Protein AF-A0A136JGP5-F1 (afdb_monomer)

Mean predicted aligned error: 13.48 Å

InterPro domains:
  IPR021858 Fungal transcription factor [PF11951] (63-210)

Structure (mmCIF, N/CA/C/O backbone):
data_AF-A0A136JGP5-F1
#
_entry.id   AF-A0A136JGP5-F1
#
loop_
_atom_site.group_PDB
_atom_site.id
_atom_site.type_symbol
_atom_site.label_atom_id
_atom_site.label_alt_id
_atom_site.label_comp_id
_atom_site.label_asym_id
_atom_site.label_entity_id
_atom_site.label_seq_id
_atom_site.pdbx_PDB_ins_code
_atom_site.Cartn_x
_atom_site.Cartn_y
_atom_site.Cartn_z
_atom_site.occupancy
_atom_site.B_iso_or_equiv
_atom_site.auth_seq_id
_atom_site.auth_comp_id
_atom_site.auth_asym_id
_atom_site.auth_atom_id
_atom_site.pdbx_PDB_model_num
ATOM 1 N N . MET A 1 1 ? -10.124 -38.923 19.456 1.00 48.75 1 MET A N 1
ATOM 2 C CA . MET A 1 1 ? -9.948 -38.881 17.980 1.00 48.75 1 MET A CA 1
ATOM 3 C C . MET A 1 1 ? -10.453 -37.573 17.333 1.00 48.75 1 MET A C 1
ATOM 5 O O . MET A 1 1 ? -10.661 -37.536 16.131 1.00 48.75 1 MET A O 1
ATOM 9 N N . THR A 1 2 ? -10.603 -36.470 18.079 1.00 53.94 2 THR A N 1
ATOM 10 C CA . THR A 1 2 ? -11.192 -35.204 17.585 1.00 53.94 2 THR A CA 1
ATOM 11 C C . THR A 1 2 ? -10.150 -34.158 17.151 1.00 53.94 2 THR A C 1
ATOM 13 O O . THR A 1 2 ? -10.379 -33.409 16.205 1.00 53.94 2 THR A O 1
ATOM 16 N N . ALA A 1 3 ? -8.957 -34.154 17.760 1.00 46.53 3 ALA A N 1
ATOM 17 C CA . ALA A 1 3 ? -7.907 -33.159 17.498 1.00 46.53 3 ALA A CA 1
ATOM 18 C C . ALA A 1 3 ? -7.268 -33.250 16.092 1.00 46.53 3 ALA A C 1
ATOM 20 O O . ALA A 1 3 ? -6.846 -32.243 15.519 1.00 46.53 3 ALA A O 1
ATOM 21 N N . THR A 1 4 ? -7.205 -34.444 15.501 1.00 49.50 4 THR A N 1
ATOM 22 C CA . THR A 1 4 ? -6.648 -34.669 14.154 1.00 49.50 4 THR A CA 1
ATOM 23 C C . THR A 1 4 ? -7.590 -34.185 13.050 1.00 49.50 4 THR A C 1
ATOM 25 O O . THR A 1 4 ? -7.131 -33.610 12.061 1.00 49.50 4 THR A O 1
ATOM 28 N N . HIS A 1 5 ? -8.902 -34.324 13.254 1.00 41.03 5 HIS A N 1
ATOM 29 C CA . HIS A 1 5 ? -9.930 -33.898 12.301 1.00 41.03 5 HIS A CA 1
ATOM 30 C C . HIS A 1 5 ? -10.018 -32.365 12.189 1.00 41.03 5 HIS A C 1
ATOM 32 O O . HIS A 1 5 ? -10.176 -31.814 11.096 1.00 41.03 5 HIS A O 1
ATOM 38 N N . GLU A 1 6 ? -9.826 -31.649 13.300 1.00 42.53 6 GLU A N 1
ATOM 39 C CA . GLU A 1 6 ? -9.813 -30.184 13.304 1.00 42.53 6 GLU A CA 1
ATOM 40 C C . GLU A 1 6 ? -8.531 -29.601 12.687 1.00 42.53 6 GLU A C 1
ATOM 42 O O . GLU A 1 6 ? -8.577 -28.624 11.931 1.00 42.53 6 GLU A O 1
ATOM 47 N N . LYS A 1 7 ? -7.384 -30.253 12.910 1.00 41.72 7 LYS A N 1
ATOM 48 C CA . LYS A 1 7 ? -6.105 -29.887 12.280 1.00 41.72 7 LYS A CA 1
ATOM 49 C C . LYS A 1 7 ? -6.155 -30.061 10.754 1.00 41.72 7 LYS A C 1
ATOM 51 O O . LYS A 1 7 ? -5.602 -29.232 10.030 1.00 41.72 7 LYS A O 1
ATOM 56 N N . ALA A 1 8 ? -6.872 -31.075 10.262 1.00 39.38 8 ALA A N 1
ATOM 57 C CA . ALA A 1 8 ? -7.124 -31.287 8.835 1.00 39.38 8 ALA A CA 1
ATOM 58 C C . ALA A 1 8 ? -8.070 -30.225 8.233 1.00 39.38 8 ALA A C 1
ATOM 60 O O . ALA A 1 8 ? -7.763 -29.676 7.173 1.00 39.38 8 ALA A O 1
ATOM 61 N N . ARG A 1 9 ? -9.151 -29.834 8.933 1.00 40.50 9 ARG A N 1
ATOM 62 C CA . ARG A 1 9 ? -10.040 -28.726 8.507 1.00 40.50 9 ARG A CA 1
ATOM 63 C C . ARG A 1 9 ? -9.311 -27.385 8.422 1.00 40.50 9 ARG A C 1
ATOM 65 O O . ARG A 1 9 ? -9.484 -26.661 7.442 1.00 40.50 9 ARG A O 1
ATOM 72 N N . ARG A 1 10 ? -8.460 -27.066 9.406 1.00 42.69 10 ARG A N 1
ATOM 73 C CA . ARG A 1 10 ? -7.648 -25.833 9.411 1.00 42.69 10 ARG A CA 1
ATOM 74 C C . ARG A 1 10 ? -6.616 -25.822 8.279 1.00 42.69 10 ARG A C 1
ATOM 76 O O . ARG A 1 10 ? -6.435 -24.788 7.644 1.00 42.69 10 ARG A O 1
ATOM 83 N N . ARG A 1 11 ? -5.996 -26.968 7.968 1.00 42.84 11 ARG A N 1
ATOM 84 C CA . ARG A 1 11 ? -5.083 -27.122 6.818 1.00 42.84 11 ARG A CA 1
ATOM 85 C C . ARG A 1 11 ? -5.802 -26.980 5.473 1.00 42.84 11 ARG A C 1
ATOM 87 O O . ARG A 1 11 ? -5.299 -26.271 4.611 1.00 42.84 11 ARG A O 1
ATOM 94 N N . GLY A 1 12 ? -6.994 -27.559 5.318 1.00 31.78 12 GLY A N 1
ATOM 95 C CA . GLY A 1 12 ? -7.808 -27.414 4.104 1.00 31.78 12 GLY A CA 1
ATOM 96 C C . GLY A 1 12 ? -8.308 -25.982 3.875 1.00 31.78 12 GLY A C 1
ATOM 97 O O . GLY A 1 12 ? -8.279 -25.489 2.750 1.00 31.78 12 GLY A O 1
ATOM 98 N N . ALA A 1 13 ? -8.696 -25.274 4.940 1.00 42.25 13 ALA A N 1
ATOM 99 C CA . ALA A 1 13 ? -9.055 -23.856 4.867 1.00 42.25 13 ALA A CA 1
ATOM 100 C C . ALA A 1 13 ? -7.847 -22.969 4.522 1.00 42.25 13 ALA A C 1
ATOM 102 O O . ALA A 1 13 ? -7.980 -22.034 3.736 1.00 42.25 13 ALA A O 1
ATOM 103 N N . ARG A 1 14 ? -6.661 -23.292 5.057 1.00 39.72 14 ARG A N 1
ATOM 104 C CA . ARG A 1 14 ? -5.404 -22.595 4.749 1.00 39.72 14 ARG A CA 1
ATOM 105 C C . ARG A 1 14 ? -4.975 -22.827 3.299 1.00 39.72 14 ARG A C 1
ATOM 107 O O . ARG A 1 14 ? -4.654 -21.861 2.629 1.00 39.72 14 ARG A O 1
ATOM 114 N N . ALA A 1 15 ? -5.092 -24.053 2.788 1.00 35.91 15 ALA A N 1
ATOM 115 C CA . ALA A 1 15 ? -4.814 -24.379 1.388 1.00 35.91 15 ALA A CA 1
ATOM 116 C C . ALA A 1 15 ? -5.789 -23.694 0.414 1.00 35.91 15 ALA A C 1
ATOM 118 O O . ALA A 1 15 ? -5.366 -23.201 -0.625 1.00 35.91 15 ALA A O 1
ATOM 119 N N . ARG A 1 16 ? -7.083 -23.589 0.757 1.00 40.75 16 ARG A N 1
ATOM 120 C CA . ARG A 1 16 ? -8.070 -22.841 -0.049 1.00 40.75 16 ARG A CA 1
ATOM 121 C C . ARG A 1 16 ? -7.848 -21.330 -0.001 1.00 40.75 16 ARG A C 1
ATOM 123 O O . ARG A 1 16 ? -7.977 -20.677 -1.027 1.00 40.75 16 ARG A O 1
ATOM 130 N N . ALA A 1 17 ? -7.487 -20.778 1.158 1.00 41.59 17 ALA A N 1
ATOM 131 C CA . ALA A 1 17 ? -7.126 -19.367 1.292 1.00 41.59 17 ALA A CA 1
ATOM 132 C C . ALA A 1 17 ? -5.815 -19.039 0.562 1.00 41.59 17 ALA A C 1
ATOM 134 O O . ALA A 1 17 ? -5.705 -17.974 -0.030 1.00 41.59 17 ALA A O 1
ATOM 135 N N . GLN A 1 18 ? -4.855 -19.966 0.556 1.00 42.09 18 GLN A N 1
ATOM 136 C CA . GLN A 1 18 ? -3.598 -19.856 -0.178 1.00 42.09 18 GLN A CA 1
ATOM 137 C C . GLN A 1 18 ? -3.840 -19.964 -1.684 1.00 42.09 18 GLN A C 1
ATOM 139 O O . GLN A 1 18 ? -3.399 -19.092 -2.412 1.00 42.09 18 GLN A O 1
ATOM 144 N N . ALA A 1 19 ? -4.658 -20.914 -2.146 1.00 38.44 19 ALA A N 1
ATOM 145 C CA . ALA A 1 19 ? -5.083 -20.990 -3.544 1.00 38.44 19 ALA A CA 1
ATOM 146 C C . ALA A 1 19 ? -5.862 -19.740 -3.986 1.00 38.4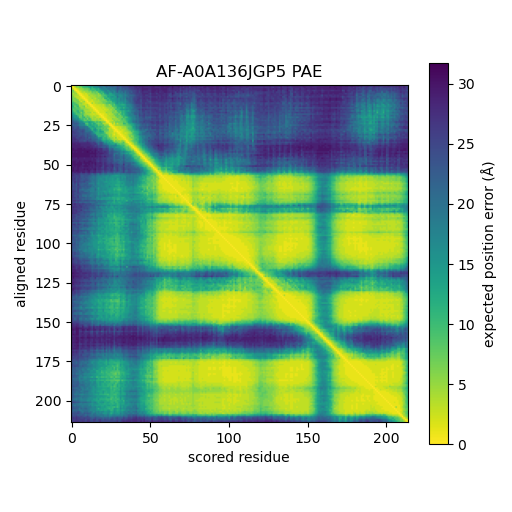4 19 ALA A C 1
ATOM 148 O O . ALA A 1 19 ? -5.623 -19.236 -5.076 1.00 38.44 19 ALA A O 1
ATOM 149 N N . ALA A 1 20 ? -6.735 -19.189 -3.134 1.00 41.12 20 ALA A N 1
ATOM 150 C CA . ALA A 1 20 ? -7.430 -17.933 -3.404 1.00 41.12 20 ALA A CA 1
ATOM 151 C C . ALA A 1 20 ? -6.471 -16.733 -3.404 1.00 41.12 20 ALA A C 1
ATOM 153 O O . ALA A 1 20 ? -6.589 -15.885 -4.271 1.00 41.12 20 ALA A O 1
ATOM 154 N N . ALA A 1 21 ? -5.489 -16.664 -2.503 1.00 39.59 21 ALA A N 1
ATOM 155 C CA . ALA A 1 21 ? -4.494 -15.590 -2.469 1.00 39.59 21 ALA A CA 1
ATOM 156 C C . ALA A 1 21 ? -3.491 -15.672 -3.630 1.00 39.59 21 ALA A C 1
ATOM 158 O O . ALA A 1 21 ? -3.114 -14.638 -4.168 1.00 39.59 21 ALA A O 1
ATOM 159 N N . THR A 1 22 ? -3.106 -16.873 -4.070 1.00 41.72 22 THR A N 1
ATOM 160 C CA . THR A 1 22 ? -2.287 -17.089 -5.272 1.00 41.72 22 THR A CA 1
ATOM 161 C C . THR A 1 22 ? -3.098 -16.832 -6.541 1.00 41.72 22 THR A C 1
ATOM 163 O O . THR A 1 22 ? -2.571 -16.253 -7.486 1.00 41.72 22 THR A O 1
ATOM 166 N N . ALA A 1 23 ? -4.391 -17.171 -6.564 1.00 39.47 23 ALA A N 1
ATOM 167 C CA . ALA A 1 23 ? -5.302 -16.796 -7.643 1.00 39.47 23 ALA A CA 1
ATOM 168 C C . ALA A 1 23 ? -5.529 -15.279 -7.677 1.00 39.47 23 ALA A C 1
ATOM 170 O O . ALA A 1 23 ? -5.481 -14.697 -8.746 1.00 39.47 23 ALA A O 1
ATOM 171 N N . ILE A 1 24 ? -5.684 -14.606 -6.534 1.00 44.53 24 ILE A N 1
ATOM 172 C CA . ILE A 1 24 ? -5.815 -13.144 -6.446 1.00 44.53 24 ILE A CA 1
ATOM 173 C C . ILE A 1 24 ? -4.492 -12.460 -6.802 1.00 44.53 24 ILE A C 1
ATOM 175 O O . ILE A 1 24 ? -4.522 -11.465 -7.505 1.00 44.53 24 ILE A O 1
ATOM 179 N N . GLY A 1 25 ? -3.338 -12.998 -6.398 1.00 42.66 25 GLY A N 1
ATOM 180 C CA . GLY A 1 25 ? -2.012 -12.481 -6.751 1.00 42.66 25 GLY A CA 1
ATOM 181 C C . GLY A 1 25 ? -1.682 -12.648 -8.236 1.00 42.66 25 GLY A C 1
ATOM 182 O O . GLY A 1 25 ? -1.252 -11.692 -8.872 1.00 42.66 25 GLY A O 1
ATOM 183 N N . SER A 1 26 ? -1.969 -13.818 -8.818 1.00 42.97 26 SER A N 1
ATOM 184 C CA . SER A 1 26 ? -1.831 -14.064 -10.262 1.00 42.97 26 SER A CA 1
ATOM 185 C C . SER A 1 26 ? -2.881 -13.313 -11.081 1.00 42.97 26 SER A C 1
ATOM 187 O O . SER A 1 26 ? -2.549 -12.807 -12.143 1.00 42.97 26 SER A O 1
ATOM 189 N N . THR A 1 27 ? -4.110 -13.142 -10.581 1.00 43.94 27 THR A N 1
ATOM 190 C CA . THR A 1 27 ? -5.163 -12.338 -11.230 1.00 43.94 27 THR A CA 1
ATOM 191 C C . THR A 1 27 ? -4.922 -10.844 -11.051 1.00 43.94 27 THR A C 1
ATOM 193 O O . THR A 1 27 ? -5.262 -10.095 -11.946 1.00 43.94 27 THR A O 1
ATOM 196 N N . LEU A 1 28 ? -4.285 -10.379 -9.972 1.00 50.69 28 LEU A N 1
ATOM 197 C CA . LEU A 1 28 ? -3.805 -8.997 -9.835 1.00 50.69 28 LEU A CA 1
ATOM 198 C C . LEU A 1 28 ? -2.609 -8.766 -10.752 1.00 50.69 28 LEU A C 1
ATOM 200 O O . LEU A 1 28 ? -2.608 -7.785 -11.477 1.00 50.69 28 LEU A O 1
ATOM 204 N N . GLN A 1 29 ? -1.637 -9.680 -10.808 1.00 51.19 29 GLN A N 1
ATOM 205 C CA . GLN A 1 29 ? -0.555 -9.622 -11.796 1.00 51.19 29 GLN A CA 1
ATOM 206 C C . GLN A 1 29 ? -1.089 -9.644 -13.233 1.00 51.19 29 GLN A C 1
ATOM 208 O O . GLN A 1 29 ? -0.565 -8.913 -14.071 1.00 51.19 29 GLN A O 1
ATOM 213 N N . CYS A 1 30 ? -2.118 -10.449 -13.517 1.00 42.66 30 CYS A N 1
ATOM 214 C CA . CYS A 1 30 ? -2.740 -10.571 -14.834 1.00 42.66 30 CYS A CA 1
ATOM 215 C C . CYS A 1 30 ? -3.660 -9.383 -15.142 1.00 42.66 30 CYS A C 1
ATOM 217 O O . CYS A 1 30 ? -3.605 -8.879 -16.248 1.00 42.66 30 CYS A O 1
ATOM 219 N N . ALA A 1 31 ? -4.416 -8.855 -14.178 1.00 48.00 31 ALA A N 1
ATOM 220 C CA . ALA A 1 31 ? -5.247 -7.658 -14.326 1.00 48.00 31 ALA A CA 1
ATOM 221 C C . ALA A 1 31 ? -4.391 -6.397 -14.465 1.00 48.00 31 ALA A C 1
ATOM 223 O O . ALA A 1 31 ? -4.707 -5.548 -15.287 1.00 48.00 31 ALA A O 1
ATOM 224 N N . ILE A 1 32 ? -3.271 -6.304 -13.741 1.00 49.81 32 ILE A N 1
ATOM 225 C CA . ILE A 1 32 ? -2.247 -5.276 -13.958 1.00 49.81 32 ILE A CA 1
ATOM 226 C C . ILE A 1 32 ? -1.650 -5.462 -15.363 1.00 49.81 32 ILE A C 1
ATOM 228 O O . ILE A 1 32 ? -1.610 -4.514 -16.134 1.00 49.81 32 ILE A O 1
ATOM 232 N N . ALA A 1 33 ? -1.280 -6.684 -15.769 1.00 44.75 33 ALA A N 1
ATOM 233 C CA . ALA A 1 33 ? -0.759 -6.951 -17.117 1.00 44.75 33 ALA A CA 1
ATOM 234 C C . ALA A 1 33 ? -1.783 -6.746 -18.261 1.00 44.75 33 ALA A C 1
ATOM 236 O O . ALA A 1 33 ? -1.385 -6.397 -19.366 1.00 44.75 33 ALA A O 1
ATOM 237 N N . GLN A 1 34 ? -3.083 -6.932 -18.024 1.00 44.09 34 GLN A N 1
ATOM 238 C CA . GLN A 1 34 ? -4.167 -6.749 -19.001 1.00 44.09 34 GLN A CA 1
ATOM 239 C C . GLN A 1 34 ? -4.647 -5.291 -19.055 1.00 44.09 34 GLN A C 1
ATOM 241 O O . GLN A 1 34 ? -4.963 -4.781 -20.133 1.00 44.09 34 GLN A O 1
ATOM 246 N N . ALA A 1 35 ? -4.637 -4.578 -17.924 1.00 45.19 35 ALA A N 1
ATOM 247 C CA . ALA A 1 35 ? -4.853 -3.132 -17.880 1.00 45.19 35 ALA A CA 1
ATOM 248 C C . ALA A 1 35 ? -3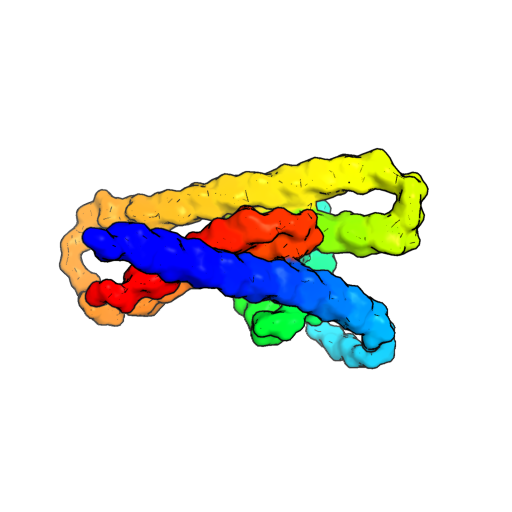.761 -2.371 -18.659 1.00 45.19 35 ALA A C 1
ATOM 250 O O . ALA A 1 35 ? -4.056 -1.331 -19.252 1.00 45.19 35 ALA A O 1
ATOM 251 N N . VAL A 1 36 ? -2.543 -2.927 -18.731 1.00 48.22 36 VAL A N 1
ATOM 252 C CA . VAL A 1 36 ? -1.418 -2.433 -19.552 1.00 48.22 36 VAL A CA 1
ATOM 253 C C . VAL A 1 36 ? -1.713 -2.495 -21.061 1.00 48.22 36 VAL A C 1
ATOM 255 O O . VAL A 1 36 ? -1.230 -1.641 -21.799 1.00 48.22 36 VAL A O 1
ATOM 258 N N . SER A 1 37 ? -2.561 -3.415 -21.538 1.00 40.44 37 SER A N 1
ATOM 259 C CA . SER A 1 37 ? -2.915 -3.519 -22.967 1.00 40.44 37 SER A CA 1
ATOM 260 C C . SER A 1 37 ? -4.058 -2.592 -23.409 1.00 40.44 37 SER A C 1
ATOM 262 O O . SER A 1 37 ? -4.199 -2.334 -24.599 1.00 40.44 37 SER A O 1
ATOM 264 N N . SER A 1 38 ? -4.870 -2.071 -22.481 1.00 40.69 38 SER A N 1
ATOM 265 C CA . SER A 1 38 ? -6.084 -1.290 -22.810 1.00 40.69 38 SER A CA 1
ATOM 266 C C . SER A 1 38 ? -5.915 0.233 -22.676 1.00 40.69 38 SER A C 1
ATOM 268 O O . SER A 1 38 ? -6.887 0.990 -22.757 1.00 40.69 38 SER A O 1
ATOM 270 N N . ALA A 1 39 ? -4.691 0.720 -22.454 1.00 43.28 39 ALA A N 1
ATOM 271 C CA . ALA A 1 39 ? -4.405 2.135 -22.224 1.00 43.28 39 ALA A CA 1
ATOM 272 C C . ALA A 1 39 ? -4.404 2.963 -23.529 1.00 43.28 39 ALA A C 1
ATOM 274 O O . ALA A 1 39 ? -3.367 3.421 -23.999 1.00 43.28 39 ALA A O 1
ATOM 275 N N . SER A 1 40 ? -5.581 3.189 -24.116 1.00 40.75 40 SER A N 1
ATOM 276 C CA . SER A 1 40 ? -5.795 4.288 -25.079 1.00 40.75 40 SER A CA 1
ATOM 277 C C . SER A 1 40 ? -7.171 4.958 -24.999 1.00 40.75 40 SER A C 1
ATOM 279 O O . SER A 1 40 ? -7.443 5.886 -25.752 1.00 40.75 40 SER A O 1
ATOM 281 N N . ALA A 1 41 ? -8.035 4.592 -24.050 1.00 41.59 41 ALA A N 1
ATOM 282 C CA . ALA A 1 41 ? -9.322 5.268 -23.899 1.00 41.59 41 ALA A CA 1
ATOM 283 C C . ALA A 1 41 ? -9.261 6.386 -22.841 1.00 41.59 41 ALA A C 1
ATOM 285 O O . ALA A 1 41 ? -9.198 6.118 -21.641 1.00 41.59 41 ALA A O 1
ATOM 286 N N . SER A 1 42 ? -9.248 7.628 -23.343 1.00 52.94 42 SER A N 1
ATOM 287 C CA . SER A 1 42 ? -9.626 8.912 -22.723 1.00 52.94 42 SER A CA 1
ATOM 288 C C . SER A 1 42 ? -9.855 8.895 -21.204 1.00 52.94 42 SER A C 1
ATOM 290 O O . SER A 1 42 ? -10.885 8.428 -20.715 1.00 52.94 42 SER A O 1
ATOM 292 N N . ARG A 1 43 ? -8.908 9.445 -20.434 1.00 51.53 43 ARG A N 1
ATOM 293 C CA . ARG A 1 43 ? -9.026 9.549 -18.972 1.00 51.53 43 ARG A CA 1
ATOM 294 C C . ARG A 1 43 ? -9.212 11.005 -18.558 1.00 51.53 43 ARG A C 1
ATOM 296 O O . ARG A 1 43 ? -8.283 11.804 -18.614 1.00 51.53 43 ARG A O 1
ATOM 303 N N . SER A 1 44 ? -10.438 11.320 -18.135 1.00 44.91 44 SER A N 1
ATOM 304 C CA . SER A 1 44 ? -10.831 12.592 -17.525 1.00 44.91 44 SER A CA 1
ATOM 305 C C . SER A 1 44 ? -9.856 12.978 -16.412 1.00 44.91 44 SER A C 1
ATOM 307 O O . SER A 1 44 ? -9.754 12.289 -15.395 1.00 44.91 44 SER A O 1
ATOM 309 N N . PHE A 1 45 ? -9.171 14.105 -16.600 1.00 41.38 45 PHE A N 1
ATOM 310 C CA . PHE A 1 45 ? -8.264 14.713 -15.632 1.00 41.38 45 PHE A CA 1
ATOM 311 C C . PHE A 1 45 ? -9.014 15.008 -14.325 1.00 41.38 45 PHE A C 1
ATOM 313 O O . PHE A 1 45 ? -9.771 15.972 -14.224 1.00 41.38 45 PHE A O 1
ATOM 320 N N . ARG A 1 46 ? -8.804 14.189 -13.290 1.00 45.22 46 ARG A N 1
ATOM 321 C CA . ARG A 1 46 ? -9.043 14.631 -11.914 1.00 45.22 46 ARG A CA 1
ATOM 322 C C . ARG A 1 46 ? -7.775 15.339 -11.465 1.00 45.22 46 ARG A C 1
ATOM 324 O O . ARG A 1 46 ? -6.749 14.705 -11.246 1.00 45.22 46 ARG A O 1
ATOM 331 N N . SER A 1 47 ? -7.841 16.665 -11.399 1.00 37.97 47 SER A N 1
ATOM 332 C CA . SER A 1 47 ? -6.771 17.487 -10.843 1.00 37.97 47 SER A CA 1
ATOM 333 C C . SER A 1 47 ? -6.621 17.150 -9.359 1.00 37.97 47 SER A C 1
ATOM 335 O O . SER A 1 47 ? -7.403 17.593 -8.519 1.00 37.97 47 SER A O 1
ATOM 337 N N . TYR A 1 48 ? -5.647 16.304 -9.031 1.00 53.94 48 TYR A N 1
ATOM 338 C CA . TYR A 1 48 ? -5.249 16.072 -7.652 1.00 53.94 48 TYR A CA 1
ATOM 339 C C . TYR A 1 48 ? -4.312 17.209 -7.267 1.00 53.94 48 TYR A C 1
ATOM 341 O O . TYR A 1 48 ? -3.114 17.165 -7.547 1.00 53.94 48 TYR A O 1
ATOM 349 N N . ALA A 1 49 ? -4.865 18.250 -6.645 1.00 46.28 49 ALA A N 1
ATOM 350 C CA . ALA A 1 49 ? -4.058 19.259 -5.983 1.00 46.28 49 ALA A CA 1
ATOM 351 C C . ALA A 1 49 ? -3.281 18.561 -4.860 1.00 46.28 49 ALA A C 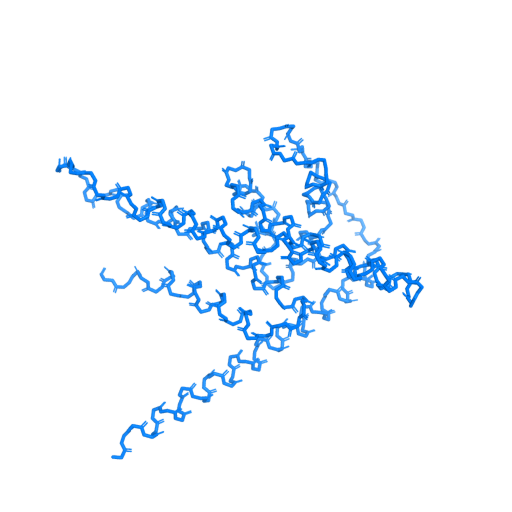1
ATOM 353 O O . ALA A 1 49 ? -3.798 18.334 -3.765 1.00 46.28 49 ALA A O 1
ATOM 354 N N . ILE A 1 50 ? -2.034 18.179 -5.139 1.00 55.31 50 ILE A N 1
ATOM 355 C CA . ILE A 1 50 ? -1.078 17.799 -4.105 1.00 55.31 50 ILE A CA 1
ATOM 356 C C . ILE A 1 50 ? -0.780 19.094 -3.367 1.00 55.31 50 ILE A C 1
ATOM 358 O O . ILE A 1 50 ? 0.143 19.830 -3.710 1.00 55.31 50 ILE A O 1
ATOM 362 N N . SER A 1 51 ? -1.628 19.427 -2.394 1.00 51.41 51 SER A N 1
ATOM 363 C CA . SER A 1 51 ? -1.361 20.545 -1.508 1.00 51.41 51 SER A CA 1
ATOM 364 C C . SER A 1 51 ? 0.024 20.316 -0.916 1.00 51.41 51 SER A C 1
ATOM 366 O O . SER A 1 51 ? 0.295 19.269 -0.329 1.00 51.41 51 SER A O 1
ATOM 368 N N . TYR A 1 52 ? 0.894 21.309 -1.079 1.00 49.78 52 TYR A N 1
ATOM 369 C CA . TYR A 1 52 ? 2.303 21.366 -0.672 1.00 49.78 52 TYR A CA 1
ATOM 370 C C . TYR A 1 52 ? 2.591 21.037 0.816 1.00 49.78 52 TYR A C 1
ATOM 372 O O . TYR A 1 52 ? 3.733 21.125 1.258 1.00 49.78 52 TYR A O 1
ATOM 380 N N . ARG A 1 53 ? 1.593 20.612 1.603 1.00 52.47 53 ARG A N 1
ATOM 381 C CA . ARG A 1 53 ? 1.699 20.193 3.011 1.00 52.47 53 ARG A CA 1
ATOM 382 C C . ARG A 1 53 ? 2.067 18.715 3.197 1.00 52.47 53 ARG A C 1
ATOM 384 O O . ARG A 1 53 ? 1.834 18.144 4.259 1.00 52.47 53 ARG A O 1
ATOM 391 N N . VAL A 1 54 ? 2.647 18.066 2.190 1.00 54.97 54 VAL A N 1
ATOM 392 C CA . VAL A 1 54 ? 3.242 16.738 2.375 1.00 54.97 54 VAL A CA 1
ATOM 393 C C . VAL A 1 54 ? 4.664 16.925 2.910 1.00 54.97 54 VAL A C 1
ATOM 395 O O . VAL A 1 54 ? 5.619 17.118 2.152 1.00 54.97 54 VAL A O 1
ATOM 398 N N . SER A 1 55 ? 4.810 16.907 4.234 1.00 54.00 55 SER A N 1
ATOM 399 C CA . SER A 1 55 ? 6.094 16.665 4.897 1.00 54.00 55 SER A CA 1
ATOM 400 C C . SER A 1 55 ? 6.641 15.306 4.432 1.00 54.00 55 SER A C 1
ATOM 402 O O . SER A 1 55 ? 5.949 14.288 4.515 1.00 54.00 55 SER A O 1
ATOM 404 N N . GLY A 1 56 ? 7.841 15.325 3.850 1.00 63.88 56 GLY A N 1
ATOM 405 C CA . GLY A 1 56 ? 8.485 14.189 3.184 1.00 63.88 56 GLY A CA 1
ATOM 406 C C . GLY A 1 56 ? 9.547 14.658 2.183 1.00 63.88 56 GLY A C 1
ATOM 407 O O . GLY A 1 56 ? 9.533 15.820 1.767 1.00 63.88 56 GLY A O 1
ATOM 408 N N . ASN A 1 57 ? 10.469 13.767 1.811 1.00 78.38 57 ASN A N 1
ATOM 409 C CA . ASN A 1 57 ? 11.500 14.043 0.804 1.00 78.38 57 ASN 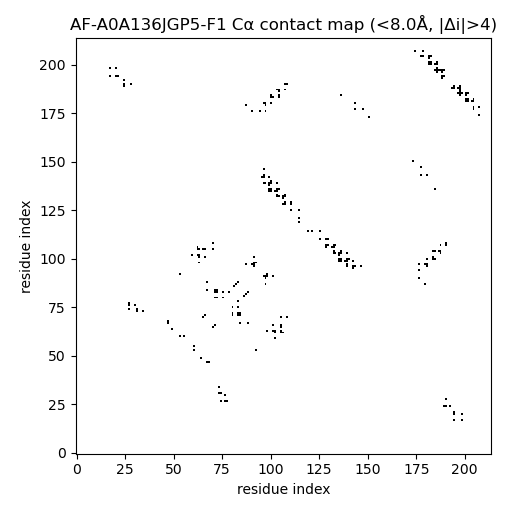A CA 1
ATOM 410 C C . ASN A 1 57 ? 10.861 14.266 -0.588 1.00 78.38 57 ASN A C 1
ATOM 412 O O . ASN A 1 57 ? 9.753 13.793 -0.853 1.00 78.38 57 ASN A O 1
ATOM 416 N N . GLN A 1 58 ? 11.547 14.961 -1.503 1.00 81.69 58 GLN A N 1
ATOM 417 C CA . GLN A 1 58 ? 11.075 15.185 -2.878 1.00 81.69 58 GLN A CA 1
ATOM 418 C C . GLN A 1 58 ? 10.735 13.865 -3.593 1.00 81.69 58 GLN A C 1
ATOM 420 O O . GLN A 1 58 ? 9.729 13.797 -4.299 1.00 81.69 58 GLN A O 1
ATOM 425 N N . ALA A 1 59 ? 11.519 12.811 -3.350 1.00 83.19 59 ALA A N 1
ATOM 426 C CA . ALA A 1 59 ? 11.269 11.470 -3.876 1.00 83.19 59 ALA A CA 1
ATOM 427 C C . ALA A 1 59 ? 9.905 10.904 -3.430 1.00 83.19 59 ALA A C 1
ATOM 429 O O . ALA A 1 59 ? 9.119 10.456 -4.264 1.00 83.19 59 ALA A O 1
ATOM 430 N N . ASP A 1 60 ? 9.568 11.009 -2.140 1.00 85.38 60 ASP A N 1
ATOM 431 C CA . ASP A 1 60 ? 8.282 10.545 -1.601 1.00 85.38 60 ASP A CA 1
ATOM 432 C C . ASP A 1 60 ? 7.108 11.300 -2.236 1.00 85.38 60 ASP A C 1
ATOM 434 O O . ASP A 1 60 ? 6.083 10.705 -2.567 1.00 85.38 60 ASP A O 1
ATOM 438 N N . ARG A 1 61 ? 7.257 12.615 -2.458 1.00 85.06 61 ARG A N 1
ATOM 439 C CA . ARG A 1 61 ? 6.228 13.436 -3.121 1.00 85.06 61 ARG A CA 1
ATOM 440 C C . ARG A 1 61 ? 5.993 13.000 -4.564 1.00 85.06 61 ARG A C 1
ATOM 442 O O . ARG A 1 61 ? 4.843 12.929 -4.991 1.00 85.06 61 ARG A O 1
ATOM 449 N N . GLN A 1 62 ? 7.058 12.687 -5.299 1.00 87.88 62 GLN A N 1
ATOM 450 C CA . GLN A 1 62 ? 6.950 12.166 -6.663 1.00 87.88 62 GLN A CA 1
ATOM 451 C C . GLN A 1 62 ? 6.253 10.802 -6.691 1.00 87.88 62 GLN A C 1
ATOM 453 O O . GLN A 1 62 ? 5.395 10.575 -7.541 1.00 87.88 62 GLN A O 1
ATOM 458 N N . LEU A 1 63 ? 6.568 9.917 -5.742 1.00 88.75 63 LEU A N 1
ATOM 459 C CA . LEU A 1 63 ? 5.927 8.606 -5.624 1.00 88.75 63 LEU A CA 1
ATOM 460 C C . LEU A 1 63 ? 4.441 8.713 -5.253 1.00 88.75 63 LEU A C 1
ATOM 462 O O . LEU A 1 63 ? 3.616 7.999 -5.816 1.00 88.75 63 LEU A O 1
ATOM 466 N N . LEU A 1 64 ? 4.074 9.651 -4.379 1.00 87.81 64 LEU A N 1
ATOM 467 C CA . LEU A 1 64 ? 2.669 9.937 -4.072 1.00 87.81 64 LEU A CA 1
ATOM 468 C C . LEU A 1 64 ? 1.926 10.520 -5.278 1.00 87.81 64 LEU A C 1
ATOM 470 O O . LEU A 1 64 ? 0.790 10.134 -5.541 1.00 87.81 64 LEU A O 1
ATOM 474 N N . HIS A 1 65 ? 2.559 11.415 -6.039 1.00 87.69 65 HIS A N 1
ATOM 475 C CA . HIS A 1 65 ? 1.972 11.934 -7.274 1.00 87.69 65 HIS A CA 1
ATOM 476 C C . HIS A 1 65 ? 1.720 10.822 -8.293 1.00 87.69 65 HIS A C 1
ATOM 478 O O . HIS A 1 65 ? 0.624 10.713 -8.843 1.00 87.69 65 HIS A O 1
ATOM 484 N N . TYR A 1 66 ? 2.720 9.965 -8.485 1.00 86.00 66 TYR A N 1
ATOM 485 C CA . TYR A 1 66 ? 2.622 8.779 -9.321 1.00 86.00 66 TYR A CA 1
ATOM 486 C C . TYR A 1 66 ? 1.469 7.864 -8.888 1.00 86.00 66 TYR A C 1
ATOM 488 O O . TYR A 1 66 ? 0.717 7.381 -9.736 1.00 86.00 66 TYR A O 1
ATOM 496 N N . PHE A 1 67 ? 1.263 7.693 -7.578 1.00 86.25 67 PHE A N 1
ATOM 497 C CA . PHE A 1 67 ? 0.114 6.951 -7.074 1.00 86.25 67 PHE A CA 1
ATOM 498 C C . PHE A 1 67 ? -1.219 7.579 -7.495 1.00 86.25 67 PHE A C 1
ATOM 500 O O . PHE A 1 67 ? -2.080 6.889 -8.040 1.00 86.25 67 PHE A O 1
ATOM 507 N N . CYS A 1 68 ? -1.382 8.883 -7.259 1.00 83.75 68 CYS A N 1
ATOM 508 C CA . CYS A 1 68 ? -2.627 9.602 -7.532 1.00 83.75 68 CYS A CA 1
ATOM 509 C C . CYS A 1 68 ? -3.006 9.588 -9.017 1.00 83.75 68 CYS A C 1
ATOM 511 O O . CYS A 1 68 ? -4.174 9.402 -9.355 1.00 83.75 68 CYS A O 1
ATOM 513 N N . VAL A 1 69 ? -2.029 9.820 -9.897 1.00 81.81 69 VAL A N 1
ATOM 514 C CA . VAL A 1 69 ? -2.272 9.961 -11.340 1.00 81.81 69 VAL A CA 1
ATOM 515 C C . VAL A 1 69 ? -2.412 8.607 -12.023 1.00 81.81 69 VAL A C 1
ATOM 517 O O . VAL A 1 69 ? -3.195 8.478 -12.964 1.00 81.81 69 VAL A O 1
ATOM 520 N N . TRP A 1 70 ? -1.668 7.601 -11.562 1.00 80.12 70 TRP A N 1
ATOM 521 C CA . TRP A 1 70 ? -1.540 6.346 -12.288 1.00 80.12 70 TRP A CA 1
ATOM 522 C C . TRP A 1 70 ? -1.916 5.134 -11.445 1.00 80.12 70 TRP A C 1
ATOM 524 O O . TRP A 1 70 ? -2.943 4.502 -11.715 1.00 80.12 70 TRP A O 1
ATOM 534 N N . LEU A 1 71 ? -1.146 4.854 -10.390 1.00 81.31 71 LEU A N 1
ATOM 535 C CA . LEU A 1 71 ? -1.223 3.568 -9.698 1.00 81.31 71 LEU A CA 1
ATOM 536 C C . LEU A 1 71 ? -2.617 3.284 -9.136 1.00 81.31 71 LEU A C 1
ATOM 538 O O . LEU A 1 71 ? -3.112 2.174 -9.281 1.00 81.31 71 LEU A O 1
ATOM 542 N N . ALA A 1 72 ? -3.281 4.289 -8.557 1.00 81.38 72 ALA A N 1
ATOM 543 C CA . ALA A 1 72 ? -4.610 4.145 -7.962 1.00 81.38 72 ALA A CA 1
ATOM 544 C C . ALA A 1 72 ? -5.664 3.631 -8.953 1.00 81.38 72 ALA A C 1
ATOM 546 O O . ALA A 1 72 ? -6.567 2.901 -8.553 1.00 81.38 72 ALA A O 1
ATOM 547 N N . SER A 1 73 ? -5.552 4.006 -10.232 1.00 76.31 73 SER A N 1
ATOM 548 C CA . SER A 1 73 ? -6.458 3.534 -11.287 1.00 76.31 73 SER A CA 1
ATOM 549 C C . SER A 1 73 ? -6.069 2.143 -11.787 1.00 76.31 73 SER A C 1
ATOM 551 O O . SER A 1 73 ? -6.936 1.361 -12.158 1.00 76.31 73 SER A O 1
ATOM 553 N N . GLU A 1 74 ? -4.775 1.830 -11.784 1.00 74.06 74 GLU A N 1
ATOM 554 C CA . GLU A 1 74 ? -4.224 0.559 -12.258 1.00 74.06 74 GLU A CA 1
ATOM 555 C C . GLU A 1 74 ? -4.468 -0.593 -11.273 1.00 74.06 74 GLU A C 1
ATOM 557 O O . GLU A 1 74 ? -4.907 -1.668 -11.674 1.00 74.06 74 GLU A O 1
ATOM 562 N N . ILE A 1 75 ? -4.287 -0.358 -9.969 1.00 74.88 75 ILE A N 1
ATOM 563 C CA . ILE A 1 75 ? -4.541 -1.363 -8.916 1.00 74.88 75 ILE A CA 1
ATOM 564 C C . ILE A 1 75 ? -5.999 -1.383 -8.446 1.00 74.88 75 ILE A C 1
ATOM 566 O O . ILE A 1 75 ? -6.354 -2.136 -7.536 1.00 74.88 75 ILE A O 1
ATOM 570 N N . SER A 1 76 ? -6.863 -0.582 -9.077 1.00 70.69 76 SER A N 1
ATOM 571 C CA . SER A 1 76 ? -8.294 -0.493 -8.775 1.00 70.69 76 SER A CA 1
ATOM 572 C C . SER A 1 76 ? -9.079 -1.783 -9.055 1.00 70.69 76 SER A C 1
ATOM 574 O O . SER A 1 76 ? -10.291 -1.768 -8.887 1.00 70.69 76 SER A O 1
ATOM 576 N N . GLY A 1 77 ? -8.428 -2.873 -9.479 1.00 67.62 77 GLY A N 1
ATOM 577 C CA . GLY A 1 77 ? -9.059 -4.127 -9.900 1.00 67.62 77 GLY A CA 1
ATOM 578 C C . GLY A 1 77 ? -10.146 -4.649 -8.949 1.00 67.62 77 GLY A C 1
ATOM 579 O O . GLY A 1 77 ? -11.328 -4.431 -9.184 1.00 67.62 77 GLY A O 1
ATOM 580 N N . PHE A 1 78 ? -9.761 -5.382 -7.897 1.00 57.78 78 PHE A N 1
ATOM 581 C CA . PHE A 1 78 ? -10.707 -6.116 -7.032 1.00 57.78 78 PHE A CA 1
ATOM 582 C C . PHE A 1 78 ? -11.363 -5.262 -5.931 1.00 57.78 78 PHE A C 1
ATOM 584 O O . PHE A 1 78 ? -12.432 -5.600 -5.429 1.00 57.78 78 PHE A O 1
ATOM 591 N N . LEU A 1 79 ? -10.729 -4.159 -5.527 1.00 63.00 79 LEU A N 1
ATOM 592 C CA . LEU A 1 79 ? -11.290 -3.234 -4.540 1.00 63.00 79 LEU A CA 1
ATOM 593 C C . LEU A 1 79 ? -11.999 -2.082 -5.252 1.00 63.00 79 LEU A C 1
ATOM 595 O O . LEU A 1 79 ? -11.488 -1.601 -6.261 1.00 63.00 79 LEU A O 1
ATOM 599 N N . PRO A 1 80 ? -13.138 -1.591 -4.729 1.00 72.25 80 PRO A N 1
ATOM 600 C CA . PRO A 1 80 ? -13.901 -0.542 -5.393 1.00 72.25 80 PRO A CA 1
ATOM 601 C C . PRO A 1 80 ? -13.016 0.678 -5.657 1.00 72.25 80 PRO A C 1
ATOM 603 O O . PRO A 1 80 ? -12.281 1.107 -4.775 1.00 72.25 80 PRO A O 1
ATOM 606 N N . SER A 1 81 ? -13.113 1.280 -6.844 1.00 71.56 81 SER A N 1
ATOM 607 C CA . SER A 1 81 ? -12.229 2.385 -7.258 1.00 71.56 81 SER A CA 1
ATOM 608 C C . SER A 1 81 ? -12.172 3.555 -6.269 1.00 71.56 81 SER A C 1
ATOM 610 O O . SER A 1 81 ? -11.122 4.169 -6.064 1.00 71.56 81 SER A O 1
ATOM 612 N N . ASN A 1 82 ? -13.273 3.811 -5.559 1.00 80.38 82 ASN A N 1
ATOM 613 C CA . ASN A 1 82 ? -13.353 4.821 -4.501 1.00 80.38 82 ASN A CA 1
ATOM 614 C C . ASN A 1 82 ? -12.475 4.511 -3.272 1.00 80.38 82 ASN A C 1
ATOM 616 O O . ASN A 1 82 ? -12.087 5.437 -2.559 1.00 80.38 82 ASN A O 1
ATOM 620 N N . PHE A 1 83 ? -12.133 3.243 -3.020 1.00 84.75 83 PHE A N 1
ATOM 621 C CA . PHE A 1 83 ? -11.175 2.851 -1.983 1.00 84.75 83 PHE A CA 1
ATOM 622 C C . PHE A 1 83 ? -9.824 3.522 -2.252 1.00 84.75 83 PHE A C 1
ATOM 624 O O . PHE A 1 83 ? -9.344 4.298 -1.430 1.00 84.75 83 PHE A O 1
ATOM 631 N N . TRP A 1 84 ? -9.254 3.297 -3.437 1.00 84.44 84 TRP A N 1
ATOM 632 C CA . TRP A 1 84 ? -7.929 3.796 -3.805 1.00 84.44 84 TRP A CA 1
ATOM 633 C C . TRP A 1 84 ? -7.917 5.291 -4.112 1.00 84.44 84 TRP A C 1
ATOM 635 O O . TRP A 1 84 ? -7.054 6.014 -3.620 1.00 84.44 84 TRP A O 1
ATOM 645 N N . THR A 1 85 ? -8.886 5.764 -4.898 1.00 82.75 85 THR A N 1
ATOM 646 C CA . THR A 1 85 ? -8.906 7.147 -5.411 1.00 82.75 85 THR A CA 1
ATOM 647 C C . THR A 1 85 ? -9.432 8.169 -4.408 1.00 82.75 85 THR A C 1
ATOM 649 O O . THR A 1 85 ? -9.214 9.366 -4.590 1.00 82.75 85 THR A O 1
ATOM 652 N N . ARG A 1 86 ? -10.125 7.734 -3.346 1.00 84.62 86 ARG A N 1
ATOM 653 C CA . ARG A 1 86 ? -10.687 8.638 -2.333 1.00 84.62 86 ARG A CA 1
ATOM 654 C C . ARG A 1 86 ? -10.286 8.243 -0.922 1.00 84.62 86 ARG A C 1
ATOM 656 O O . ARG A 1 86 ? -9.620 9.031 -0.263 1.00 84.62 86 ARG A O 1
ATOM 663 N N . MET A 1 87 ? -10.652 7.052 -0.454 1.00 86.19 87 MET A N 1
ATOM 664 C CA . MET A 1 87 ? -10.489 6.700 0.962 1.00 86.19 87 MET A CA 1
ATOM 665 C C . MET A 1 87 ? -9.016 6.622 1.388 1.00 86.19 87 MET A C 1
ATOM 667 O O . MET A 1 87 ? -8.621 7.235 2.379 1.00 86.19 87 MET A O 1
ATOM 671 N N . VAL A 1 88 ? -8.188 5.915 0.618 1.00 89.06 88 VAL A N 1
ATOM 672 C CA . VAL A 1 88 ? -6.751 5.775 0.885 1.00 89.06 88 VAL A CA 1
ATOM 673 C C . VAL A 1 88 ? -6.043 7.129 0.797 1.00 89.06 88 VAL A C 1
ATOM 675 O O . VAL A 1 88 ? -5.265 7.467 1.688 1.00 89.06 88 VAL A O 1
ATOM 678 N N . LEU A 1 89 ? -6.360 7.939 -0.221 1.00 87.50 89 LEU A N 1
ATOM 679 C CA . LEU A 1 89 ? -5.780 9.276 -0.381 1.00 87.50 89 LEU A CA 1
ATOM 680 C C . LEU A 1 89 ? -6.165 10.223 0.757 1.00 87.50 89 LEU A C 1
ATOM 682 O O . LEU A 1 89 ? -5.288 10.876 1.318 1.00 87.50 89 LEU A O 1
ATOM 686 N N . GLN A 1 90 ? -7.443 10.261 1.141 1.00 88.56 90 GLN A N 1
ATOM 687 C CA . GLN A 1 90 ? -7.912 11.069 2.269 1.00 88.56 90 GLN A CA 1
ATOM 688 C C . GLN A 1 90 ? -7.186 10.685 3.559 1.00 88.56 90 GLN A C 1
ATOM 690 O O . GLN A 1 90 ? -6.721 11.552 4.296 1.00 88.56 90 GLN A O 1
ATOM 695 N N . ARG A 1 91 ? -7.014 9.386 3.829 1.00 89.19 91 ARG A N 1
ATOM 696 C CA . ARG A 1 91 ? -6.284 8.950 5.027 1.00 89.19 91 ARG A CA 1
ATOM 697 C C . ARG A 1 91 ? -4.796 9.271 4.950 1.00 89.19 91 ARG A C 1
ATOM 699 O O . ARG A 1 91 ? -4.250 9.743 5.938 1.00 89.19 91 ARG A O 1
ATOM 706 N N . ALA A 1 92 ? -4.154 9.148 3.792 1.00 89.12 92 ALA A N 1
ATOM 707 C CA . ALA A 1 92 ? -2.744 9.512 3.611 1.00 89.12 92 ALA A CA 1
ATOM 708 C C . ALA A 1 92 ? -2.433 11.006 3.839 1.00 89.12 92 ALA A C 1
ATOM 710 O O . ALA A 1 92 ? -1.279 11.376 4.105 1.00 89.12 92 ALA A O 1
ATOM 711 N N . GLN A 1 93 ? -3.437 11.883 3.733 1.00 86.12 93 GLN A N 1
ATOM 712 C CA . GLN A 1 93 ? -3.282 13.306 4.044 1.00 86.12 93 GLN A CA 1
ATOM 713 C C . GLN A 1 93 ? -3.062 13.542 5.540 1.00 86.12 93 GLN A C 1
ATOM 715 O O . GLN A 1 93 ? -2.206 14.349 5.900 1.00 86.12 93 GLN A O 1
ATOM 720 N N . HIS A 1 94 ? -3.773 12.804 6.389 1.00 85.06 94 HIS A N 1
ATOM 721 C CA . HIS A 1 94 ? -3.733 12.978 7.842 1.00 85.06 94 HIS A CA 1
ATOM 722 C C . HIS A 1 94 ? -2.785 11.995 8.535 1.00 85.06 94 HIS A C 1
ATOM 724 O O . HIS A 1 94 ? -2.197 12.328 9.558 1.00 85.06 94 HIS A O 1
ATOM 730 N N . GLU A 1 95 ? -2.582 10.814 7.951 1.00 90.19 95 GLU A N 1
ATOM 731 C CA . GLU A 1 95 ? -1.906 9.701 8.607 1.00 90.19 95 GLU A CA 1
ATOM 732 C C . GLU A 1 95 ? -0.572 9.375 7.941 1.00 90.19 95 GLU A C 1
ATOM 734 O O . GLU A 1 95 ? -0.505 8.859 6.817 1.00 90.19 95 GLU A O 1
ATOM 739 N N . LEU A 1 96 ? 0.518 9.642 8.666 1.00 89.69 96 LEU A N 1
ATOM 740 C CA . LEU A 1 96 ? 1.882 9.401 8.189 1.00 89.69 96 LEU A CA 1
ATOM 741 C C . LEU A 1 96 ? 2.109 7.928 7.834 1.00 89.69 96 LEU A C 1
ATOM 743 O O . LEU A 1 96 ? 2.769 7.633 6.840 1.00 89.69 96 LEU A O 1
ATOM 747 N N . VAL A 1 97 ? 1.550 7.005 8.620 1.00 93.19 97 VAL A N 1
ATOM 748 C CA . VAL A 1 97 ? 1.705 5.564 8.391 1.00 93.19 97 VAL A CA 1
ATOM 749 C C . VAL A 1 97 ? 1.131 5.139 7.035 1.00 93.19 97 VAL A C 1
ATOM 751 O O . VAL A 1 97 ? 1.790 4.412 6.289 1.00 93.19 97 VAL A O 1
ATOM 754 N N . VAL A 1 98 ? -0.048 5.654 6.668 1.00 93.44 98 VAL A N 1
ATOM 755 C CA . VAL A 1 98 ? -0.692 5.369 5.375 1.00 93.44 98 VAL A CA 1
ATOM 756 C C . VAL A 1 98 ? 0.148 5.941 4.239 1.00 93.44 98 VAL A C 1
ATOM 758 O O . VAL A 1 98 ? 0.384 5.271 3.235 1.00 93.44 98 VAL A O 1
ATOM 761 N N . ARG A 1 99 ? 0.671 7.157 4.420 1.00 92.56 99 ARG A N 1
ATOM 762 C CA . ARG A 1 99 ? 1.555 7.802 3.446 1.00 92.56 99 ARG A CA 1
ATOM 763 C C . ARG A 1 99 ? 2.839 7.007 3.208 1.00 92.56 99 ARG A C 1
ATOM 765 O O . ARG A 1 99 ? 3.218 6.809 2.059 1.00 92.56 99 ARG A O 1
ATOM 772 N N . GLN A 1 100 ? 3.494 6.532 4.266 1.00 92.75 100 GLN A N 1
ATOM 773 C CA . GLN A 1 100 ? 4.717 5.726 4.156 1.00 92.75 100 GLN A CA 1
ATOM 774 C C . GLN A 1 100 ? 4.450 4.386 3.454 1.00 92.75 100 GLN A C 1
ATOM 776 O O . GLN A 1 100 ? 5.240 3.970 2.608 1.00 92.75 100 GLN A O 1
ATOM 781 N N . ALA A 1 101 ? 3.317 3.740 3.746 1.00 94.62 101 ALA A N 1
ATOM 782 C CA . ALA A 1 101 ? 2.909 2.515 3.060 1.00 94.62 101 ALA A CA 1
ATOM 783 C C . ALA A 1 101 ? 2.628 2.752 1.562 1.00 94.62 101 ALA A C 1
ATOM 785 O O . ALA A 1 101 ? 3.060 1.962 0.722 1.00 94.62 101 ALA A O 1
ATOM 786 N N . LEU A 1 102 ? 1.981 3.869 1.209 1.00 92.88 102 LEU A N 1
ATOM 787 C CA . LEU A 1 102 ? 1.764 4.265 -0.186 1.00 92.88 102 LEU A CA 1
ATOM 788 C C . LEU A 1 102 ? 3.064 4.525 -0.940 1.00 92.88 102 LEU A C 1
ATOM 790 O O . LEU A 1 102 ? 3.200 4.093 -2.083 1.00 92.88 102 LEU A O 1
ATOM 794 N N . VAL A 1 103 ? 4.019 5.216 -0.316 1.00 92.19 103 VAL A N 1
ATOM 795 C CA . VAL A 1 103 ? 5.339 5.469 -0.908 1.00 92.19 103 VAL A CA 1
ATOM 796 C C . VAL A 1 103 ? 6.060 4.150 -1.183 1.00 92.19 103 VAL A C 1
ATOM 798 O O . VAL A 1 103 ? 6.593 3.975 -2.278 1.00 92.19 103 VAL A O 1
ATOM 801 N N . ALA A 1 104 ? 6.023 3.200 -0.243 1.00 93.62 104 ALA A N 1
ATOM 802 C CA . ALA A 1 104 ? 6.611 1.875 -0.432 1.00 93.62 104 ALA A CA 1
ATOM 803 C C . ALA A 1 104 ? 5.976 1.126 -1.618 1.00 93.62 104 ALA A C 1
ATOM 805 O O . ALA A 1 104 ? 6.693 0.664 -2.505 1.00 93.62 104 ALA A O 1
ATOM 806 N N . LEU A 1 105 ? 4.639 1.076 -1.680 1.00 91.88 105 LEU A N 1
ATOM 807 C CA . LEU A 1 105 ? 3.901 0.446 -2.782 1.00 91.88 105 LEU A CA 1
ATOM 808 C C . LEU A 1 105 ? 4.197 1.101 -4.135 1.00 91.88 105 LEU A C 1
ATOM 810 O O . LEU A 1 105 ? 4.440 0.414 -5.124 1.00 91.88 105 LEU A O 1
ATOM 814 N N . SER A 1 106 ? 4.237 2.429 -4.164 1.00 90.81 106 SER A N 1
ATOM 815 C CA . SER A 1 106 ? 4.520 3.200 -5.375 1.00 90.81 106 SER A CA 1
ATOM 816 C C . SER A 1 106 ? 5.951 2.994 -5.862 1.00 90.81 106 SER A C 1
ATOM 818 O O . SER A 1 106 ? 6.173 2.866 -7.064 1.00 90.81 106 SER A O 1
ATOM 820 N N . SER A 1 107 ? 6.917 2.931 -4.939 1.00 91.19 107 SER A N 1
ATOM 821 C CA . SER A 1 107 ? 8.322 2.647 -5.249 1.00 91.19 107 SER A CA 1
ATOM 822 C C . SER A 1 107 ? 8.476 1.259 -5.872 1.00 91.19 107 SER A C 1
ATOM 824 O O . SER A 1 107 ? 9.049 1.135 -6.956 1.00 91.19 107 SER A O 1
ATOM 826 N N . LEU A 1 108 ? 7.869 0.238 -5.255 1.00 89.00 108 LEU A N 1
ATOM 827 C CA . LEU A 1 108 ? 7.877 -1.133 -5.770 1.00 89.00 108 LEU A CA 1
ATOM 828 C C . LEU A 1 108 ? 7.237 -1.225 -7.159 1.00 89.00 108 LEU A C 1
ATOM 830 O O . LEU A 1 108 ? 7.808 -1.814 -8.076 1.00 89.00 108 LEU A O 1
ATOM 834 N N . HIS A 1 109 ? 6.063 -0.620 -7.336 1.00 86.38 109 HIS A N 1
ATOM 835 C CA . HIS A 1 109 ? 5.367 -0.676 -8.615 1.00 86.38 109 HIS A CA 1
ATOM 836 C C . HIS A 1 109 ? 6.158 0.015 -9.731 1.00 86.38 109 HIS A C 1
ATO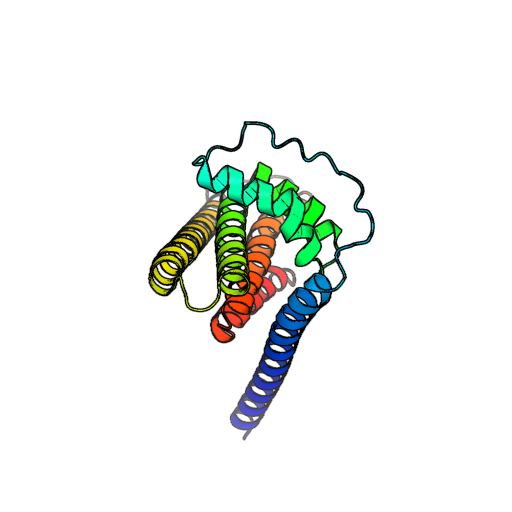M 838 O O . HIS A 1 109 ? 6.316 -0.530 -10.825 1.00 86.38 109 HIS A O 1
ATOM 844 N N . ARG A 1 110 ? 6.727 1.191 -9.439 1.00 84.69 110 ARG A N 1
ATOM 845 C CA . ARG A 1 110 ? 7.581 1.918 -10.382 1.00 84.69 110 ARG A CA 1
ATOM 846 C C . ARG A 1 110 ? 8.805 1.096 -10.767 1.00 84.69 110 ARG A C 1
ATOM 848 O O . ARG A 1 110 ? 9.126 1.023 -11.949 1.00 84.69 110 ARG A O 1
ATOM 855 N N . GLN A 1 111 ? 9.442 0.443 -9.798 1.00 83.62 111 GLN A N 1
ATOM 856 C CA . GLN A 1 111 ? 10.566 -0.455 -10.041 1.00 83.62 111 GLN A CA 1
ATOM 857 C C . GLN A 1 111 ? 10.180 -1.605 -10.981 1.00 83.62 111 GLN A C 1
ATOM 859 O O . GLN A 1 111 ? 10.907 -1.883 -11.935 1.00 83.62 111 GLN A O 1
ATOM 864 N N . MET A 1 112 ? 9.033 -2.249 -10.754 1.00 76.00 112 MET A N 1
ATOM 865 C CA . MET A 1 112 ? 8.554 -3.325 -11.627 1.00 76.00 112 MET A CA 1
ATOM 866 C C . MET A 1 112 ? 8.227 -2.841 -13.037 1.00 76.00 112 MET A C 1
ATOM 868 O O . MET A 1 112 ? 8.544 -3.525 -14.010 1.00 76.00 112 MET A O 1
ATOM 872 N N . HIS A 1 113 ? 7.621 -1.660 -13.160 1.00 74.88 113 HIS A N 1
ATOM 873 C CA . HIS A 1 113 ? 7.321 -1.071 -14.459 1.00 74.88 113 HIS A CA 1
ATOM 874 C C . HIS A 1 113 ? 8.601 -0.731 -15.238 1.00 74.88 113 HIS A C 1
ATOM 876 O O . HIS A 1 113 ? 8.706 -1.039 -16.424 1.00 74.88 113 HIS A O 1
ATOM 882 N N . THR A 1 114 ? 9.613 -0.165 -14.571 1.00 75.69 114 THR A N 1
ATOM 883 C CA . THR A 1 114 ? 10.922 0.102 -15.185 1.00 75.69 114 THR A CA 1
ATOM 884 C C . THR A 1 114 ? 11.623 -1.190 -15.613 1.00 75.69 114 THR A C 1
ATOM 886 O O . THR A 1 114 ? 12.106 -1.261 -16.739 1.00 75.69 114 THR A O 1
ATOM 889 N N . ALA A 1 115 ? 11.612 -2.233 -14.776 1.00 69.88 115 ALA A N 1
ATOM 890 C CA . ALA A 1 115 ? 12.212 -3.529 -15.110 1.00 69.88 115 ALA A CA 1
ATOM 891 C C . ALA A 1 115 ? 11.550 -4.195 -16.331 1.00 69.88 115 ALA A C 1
ATOM 893 O O . ALA A 1 115 ? 12.223 -4.818 -17.148 1.00 69.88 115 ALA A O 1
ATOM 894 N N . ARG A 1 116 ? 10.229 -4.031 -16.490 1.00 66.75 116 ARG A N 1
ATOM 895 C CA . ARG A 1 116 ? 9.484 -4.532 -17.656 1.00 66.75 116 ARG A CA 1
ATOM 896 C C . ARG A 1 116 ? 9.794 -3.769 -18.945 1.00 66.75 116 ARG A C 1
ATOM 898 O O . ARG A 1 116 ? 9.799 -4.379 -20.006 1.00 66.75 116 ARG A O 1
ATOM 905 N N . SER A 1 117 ? 10.038 -2.461 -18.854 1.00 67.94 117 SER A N 1
ATOM 906 C CA . SER A 1 117 ? 10.283 -1.602 -20.019 1.00 67.94 117 SER A CA 1
ATOM 907 C C . SER A 1 117 ? 11.732 -1.629 -20.516 1.00 67.94 117 SER A C 1
ATOM 909 O O . SER A 1 117 ? 11.952 -1.413 -21.704 1.00 67.94 117 SER A O 1
ATOM 911 N N . GLU A 1 118 ? 12.716 -1.836 -19.633 1.00 64.31 118 GLU A N 1
ATOM 912 C CA . GLU A 1 118 ? 14.153 -1.712 -19.958 1.00 64.31 118 GLU A CA 1
ATOM 913 C C . GLU A 1 118 ? 14.855 -3.071 -20.206 1.00 64.31 118 GLU A C 1
ATOM 915 O O . GLU A 1 118 ? 16.009 -3.100 -20.636 1.00 64.31 118 GLU A O 1
ATOM 920 N N . GLY A 1 119 ? 14.183 -4.208 -19.983 1.00 62.88 119 GLY A N 1
ATOM 921 C CA . GLY A 1 119 ? 14.770 -5.542 -20.174 1.00 62.88 119 GLY A CA 1
ATOM 922 C C . GLY A 1 119 ? 15.969 -5.828 -19.250 1.00 62.88 119 GLY A C 1
ATOM 923 O O . GLY A 1 119 ? 16.117 -5.230 -18.188 1.00 62.88 119 GLY A O 1
ATOM 924 N N . ALA A 1 120 ? 16.854 -6.756 -19.639 1.00 57.44 120 ALA A N 1
ATOM 925 C CA . ALA A 1 120 ? 17.984 -7.219 -18.813 1.00 57.44 120 ALA A CA 1
ATOM 926 C C . ALA A 1 120 ? 19.115 -6.182 -18.595 1.00 57.44 120 ALA A C 1
ATOM 928 O O . ALA A 1 120 ? 20.080 -6.465 -17.885 1.00 57.44 120 ALA A O 1
ATOM 929 N N . ALA A 1 121 ? 19.025 -4.985 -19.184 1.00 58.03 121 ALA A N 1
ATOM 930 C CA . ALA A 1 121 ? 20.112 -4.003 -19.215 1.00 58.03 121 ALA A CA 1
ATOM 931 C C . ALA A 1 121 ? 20.386 -3.294 -17.869 1.00 58.03 121 ALA A C 1
ATOM 933 O O . ALA A 1 121 ? 21.361 -2.551 -17.764 1.00 58.03 121 ALA A O 1
ATOM 934 N N . CYS A 1 122 ? 19.568 -3.494 -16.826 1.00 56.31 122 CYS A N 1
ATOM 935 C CA . CYS A 1 122 ? 19.644 -2.685 -15.604 1.00 56.31 122 CYS A CA 1
ATOM 936 C C . CYS A 1 122 ? 19.631 -3.467 -14.273 1.00 56.31 122 CYS A C 1
ATOM 938 O O . CYS A 1 122 ? 19.160 -2.948 -13.260 1.00 56.31 122 CYS A O 1
ATOM 940 N N . VAL A 1 123 ? 20.229 -4.667 -14.225 1.00 61.41 123 VAL A N 1
ATOM 941 C CA . VAL A 1 123 ? 20.305 -5.517 -13.009 1.00 61.41 123 VAL A CA 1
ATOM 942 C C . VAL A 1 123 ? 20.767 -4.744 -11.759 1.00 61.41 123 VAL A C 1
ATOM 944 O O . VAL A 1 123 ? 20.106 -4.801 -10.725 1.00 61.41 123 VAL A O 1
ATOM 947 N N . ASN A 1 124 ? 21.830 -3.933 -11.846 1.00 65.19 124 ASN A N 1
ATOM 948 C CA . ASN A 1 124 ? 22.322 -3.151 -10.696 1.00 65.19 124 ASN A CA 1
ATOM 949 C C . ASN A 1 124 ? 21.350 -2.045 -10.246 1.00 65.19 124 ASN A C 1
ATOM 951 O O . ASN A 1 124 ? 21.177 -1.812 -9.049 1.00 65.19 124 ASN A O 1
ATOM 955 N N . LYS A 1 125 ? 20.674 -1.379 -11.192 1.00 64.69 125 LYS A N 1
ATOM 956 C CA . LYS A 1 125 ? 19.633 -0.374 -10.903 1.00 64.69 125 LYS A CA 1
ATOM 957 C C . LYS A 1 125 ? 18.432 -1.037 -10.222 1.00 64.69 125 LYS A C 1
ATOM 959 O O . LYS A 1 125 ? 17.850 -0.460 -9.306 1.00 64.69 125 LYS A O 1
ATOM 964 N N . GLN A 1 126 ? 18.113 -2.270 -10.614 1.00 63.94 126 GLN A N 1
ATOM 965 C CA . GLN A 1 126 ? 17.028 -3.059 -10.043 1.00 63.94 126 GLN A CA 1
ATOM 966 C C . GLN A 1 126 ? 17.338 -3.568 -8.631 1.00 63.94 126 GLN A C 1
ATOM 968 O O . GLN A 1 126 ? 16.456 -3.500 -7.779 1.00 63.94 126 GLN A O 1
ATOM 973 N N . ILE A 1 127 ? 18.571 -4.003 -8.347 1.00 66.75 127 ILE A N 1
ATOM 974 C CA . ILE A 1 127 ? 18.999 -4.403 -6.993 1.00 66.75 127 ILE A CA 1
ATOM 975 C C . ILE A 1 127 ? 18.892 -3.217 -6.023 1.00 66.75 127 ILE A C 1
ATOM 977 O O . ILE A 1 127 ? 18.296 -3.341 -4.950 1.00 66.75 127 ILE A O 1
ATOM 981 N N . ASN A 1 128 ? 19.391 -2.043 -6.422 1.00 68.75 128 ASN A N 1
ATOM 982 C CA . ASN A 1 128 ? 19.330 -0.836 -5.594 1.00 68.75 128 ASN A CA 1
ATOM 983 C C . ASN A 1 128 ? 17.885 -0.365 -5.364 1.00 68.75 128 ASN A C 1
ATOM 985 O O . ASN A 1 128 ? 17.508 -0.074 -4.230 1.00 68.75 128 ASN A O 1
ATOM 989 N N . ALA A 1 129 ? 17.052 -0.365 -6.409 1.00 68.44 129 ALA A N 1
ATOM 990 C CA . ALA A 1 129 ? 15.637 -0.018 -6.291 1.00 68.44 129 ALA A CA 1
ATOM 991 C C . ALA A 1 129 ? 14.851 -1.026 -5.427 1.00 68.44 129 ALA A C 1
ATOM 993 O 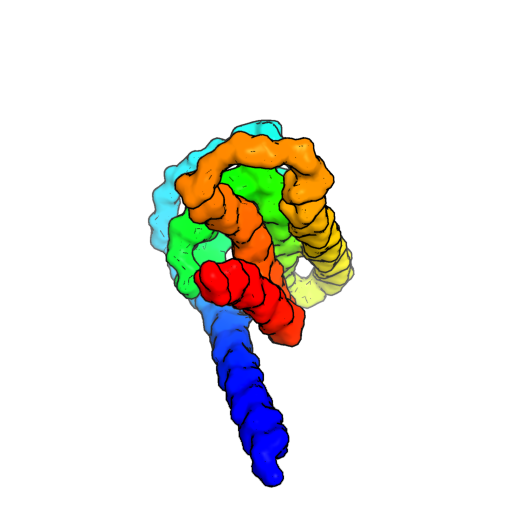O . ALA A 1 129 ? 13.969 -0.622 -4.672 1.00 68.44 129 ALA A O 1
ATOM 994 N N . SER A 1 130 ? 15.205 -2.318 -5.475 1.00 73.19 130 SER A N 1
ATOM 995 C CA . SER A 1 130 ? 14.595 -3.362 -4.634 1.00 73.19 130 SER A CA 1
ATOM 996 C C . SER A 1 130 ? 14.924 -3.157 -3.165 1.00 73.19 130 SER A C 1
ATOM 998 O O . SER A 1 130 ? 14.081 -3.350 -2.290 1.00 73.19 130 SER A O 1
ATOM 1000 N N . SER A 1 131 ? 16.167 -2.759 -2.898 1.00 79.56 131 SER A N 1
ATOM 1001 C CA . SER A 1 131 ? 16.620 -2.407 -1.559 1.00 79.56 131 SER A CA 1
ATOM 1002 C C . SER A 1 131 ? 15.891 -1.164 -1.040 1.00 79.56 131 SER A C 1
ATOM 1004 O O . SER A 1 131 ? 15.445 -1.137 0.107 1.00 79.56 131 SER A O 1
ATOM 1006 N N . GLU A 1 132 ? 15.678 -0.155 -1.890 1.00 84.69 132 GLU A N 1
ATOM 1007 C CA . GLU A 1 132 ? 14.958 1.065 -1.518 1.00 84.69 132 GLU A CA 1
ATOM 1008 C C . GLU A 1 132 ? 13.470 0.811 -1.227 1.00 84.69 132 GLU A C 1
ATOM 1010 O O . GLU A 1 132 ? 12.956 1.265 -0.196 1.00 84.69 132 GLU A O 1
ATOM 1015 N N . SER A 1 133 ? 12.782 0.059 -2.092 1.00 87.38 133 SER A N 1
ATOM 1016 C CA . SER A 1 133 ? 11.362 -0.271 -1.933 1.00 87.38 133 SER A CA 1
ATOM 1017 C C . SER A 1 133 ? 11.125 -1.163 -0.707 1.00 87.38 133 SER A C 1
ATOM 1019 O O . SER A 1 133 ? 10.223 -0.892 0.094 1.00 87.38 133 SER A O 1
ATOM 1021 N N . GLY A 1 134 ? 12.009 -2.137 -0.465 1.00 90.62 134 GLY A N 1
ATOM 1022 C CA . GLY A 1 134 ? 12.046 -2.923 0.770 1.00 90.62 134 GLY A CA 1
ATOM 1023 C C . GLY A 1 134 ? 12.344 -2.081 2.017 1.00 90.62 134 GLY A C 1
ATOM 1024 O O . GLY A 1 134 ? 11.686 -2.232 3.049 1.00 90.62 134 GLY A O 1
ATOM 1025 N N . ALA A 1 135 ? 13.295 -1.147 1.958 1.00 91.19 135 ALA A N 1
ATOM 1026 C CA . ALA A 1 135 ? 13.581 -0.247 3.076 1.00 91.19 135 ALA A CA 1
ATOM 1027 C C . ALA A 1 135 ? 12.376 0.651 3.406 1.00 91.19 135 ALA A C 1
ATOM 1029 O O . ALA A 1 135 ? 12.046 0.828 4.584 1.00 91.19 135 ALA A O 1
ATOM 1030 N N . ALA A 1 136 ? 11.694 1.187 2.388 1.00 91.31 136 ALA A N 1
ATOM 1031 C CA . ALA A 1 136 ? 10.471 1.970 2.556 1.00 91.31 136 ALA A CA 1
ATOM 1032 C C . ALA A 1 136 ? 9.347 1.140 3.194 1.00 91.31 136 ALA A C 1
ATOM 1034 O O . ALA A 1 136 ? 8.695 1.609 4.130 1.00 91.31 136 ALA A O 1
ATOM 1035 N N . TYR A 1 137 ? 9.186 -0.115 2.772 1.00 94.00 137 TYR A N 1
ATOM 1036 C CA . TYR A 1 137 ? 8.234 -1.052 3.364 1.00 94.00 137 TYR A CA 1
ATOM 1037 C C . TYR A 1 137 ? 8.502 -1.302 4.855 1.00 94.00 137 TYR A C 1
ATOM 1039 O O . TYR A 1 137 ? 7.623 -1.091 5.693 1.00 94.00 137 TYR A O 1
ATOM 1047 N N . HIS A 1 138 ? 9.741 -1.630 5.232 1.00 94.00 138 HIS A N 1
ATOM 1048 C CA . HIS A 1 138 ? 10.096 -1.840 6.639 1.00 94.00 138 HIS A CA 1
ATOM 1049 C C . HIS A 1 138 ? 9.981 -0.562 7.486 1.00 94.00 138 HIS A C 1
ATOM 1051 O O . HIS A 1 138 ? 9.682 -0.628 8.684 1.00 94.00 138 HIS A O 1
ATOM 1057 N N . ARG A 1 139 ? 10.224 0.622 6.904 1.00 93.38 139 ARG A N 1
ATOM 1058 C CA . ARG A 1 139 ? 9.938 1.908 7.567 1.00 93.38 139 ARG A CA 1
ATOM 1059 C C . ARG A 1 139 ? 8.439 2.059 7.836 1.00 93.38 139 ARG A C 1
ATOM 1061 O O . ARG A 1 139 ? 8.065 2.376 8.967 1.00 93.38 139 ARG A O 1
ATOM 1068 N N . ALA A 1 140 ? 7.594 1.767 6.851 1.00 94.56 140 ALA A N 1
ATOM 1069 C CA . ALA A 1 140 ? 6.142 1.831 6.989 1.00 94.56 140 ALA A CA 1
ATOM 1070 C C . ALA A 1 140 ? 5.612 0.837 8.039 1.00 94.56 140 ALA A C 1
ATOM 1072 O O . ALA A 1 140 ? 4.829 1.229 8.904 1.00 94.56 140 ALA A O 1
ATOM 1073 N N . MET A 1 141 ? 6.098 -0.410 8.056 1.00 94.00 141 MET A N 1
ATOM 1074 C CA . MET A 1 141 ? 5.723 -1.395 9.082 1.00 94.00 141 MET A CA 1
ATOM 1075 C C . MET A 1 141 ? 6.085 -0.931 10.499 1.00 94.00 141 MET A C 1
ATOM 1077 O O . MET A 1 141 ? 5.284 -1.063 11.425 1.00 94.00 141 MET A O 1
ATOM 1081 N N . ARG A 1 142 ? 7.283 -0.360 10.689 1.00 95.44 142 ARG A N 1
ATOM 1082 C CA . ARG A 1 142 ? 7.689 0.215 11.984 1.00 95.44 142 ARG A CA 1
ATOM 1083 C C . ARG A 1 142 ? 6.793 1.385 12.385 1.00 95.44 142 ARG A C 1
ATOM 1085 O O . ARG A 1 142 ? 6.413 1.484 13.551 1.00 95.44 142 ARG A O 1
ATOM 1092 N N . SER A 1 143 ? 6.430 2.238 11.427 1.00 93.56 143 SER A N 1
ATOM 1093 C CA . SER A 1 143 ? 5.487 3.336 11.651 1.00 93.56 143 SER A CA 1
ATOM 1094 C C . SER A 1 143 ? 4.109 2.819 12.077 1.00 93.56 143 SER A C 1
ATOM 1096 O O . SER A 1 143 ? 3.559 3.355 13.036 1.00 93.56 143 SER A O 1
ATOM 1098 N N . LEU A 1 144 ? 3.604 1.739 11.467 1.00 94.19 144 LEU A N 1
ATOM 1099 C CA . LEU A 1 144 ? 2.335 1.117 11.859 1.00 94.19 144 LEU A CA 1
ATOM 1100 C C . LEU A 1 144 ? 2.391 0.538 13.271 1.00 94.19 144 LEU A C 1
ATOM 1102 O O . LEU A 1 144 ? 1.491 0.786 14.067 1.00 94.19 144 LEU A O 1
ATOM 1106 N N . ARG A 1 145 ? 3.462 -0.182 13.618 1.00 93.38 145 ARG A N 1
ATOM 1107 C CA . ARG A 1 145 ? 3.636 -0.715 14.980 1.00 93.38 145 ARG A CA 1
ATOM 1108 C C . ARG A 1 145 ? 3.622 0.401 16.028 1.00 93.38 145 ARG A C 1
ATOM 1110 O O . ARG A 1 145 ? 3.008 0.246 17.079 1.00 93.38 145 ARG A O 1
ATOM 1117 N N . ARG A 1 146 ? 4.262 1.539 15.733 1.00 93.06 146 ARG A N 1
ATOM 1118 C CA . ARG A 1 146 ? 4.233 2.721 16.608 1.00 93.06 146 ARG A CA 1
ATOM 1119 C C . ARG A 1 146 ? 2.835 3.336 16.689 1.00 93.06 146 ARG A C 1
ATOM 1121 O O . ARG A 1 146 ? 2.407 3.674 17.784 1.00 93.06 146 ARG A O 1
ATOM 1128 N N . TYR A 1 147 ? 2.144 3.457 15.559 1.00 91.38 147 TYR A N 1
ATOM 1129 C CA . TYR A 1 147 ? 0.781 3.983 15.490 1.00 91.38 147 TYR A CA 1
ATOM 1130 C C . TYR A 1 147 ? -0.188 3.163 16.353 1.00 91.38 147 TYR A C 1
ATOM 1132 O O . TYR A 1 147 ? -0.861 3.719 17.213 1.00 91.38 147 TYR A O 1
ATOM 1140 N N . LEU A 1 148 ? -0.170 1.835 16.202 1.00 89.62 148 LEU A N 1
ATOM 1141 C CA . LEU A 1 148 ? -0.999 0.916 16.988 1.00 89.62 148 LEU A CA 1
ATOM 1142 C C . LEU A 1 148 ? -0.711 1.006 18.492 1.00 89.62 148 LEU A C 1
ATOM 1144 O O . LEU A 1 148 ? -1.639 1.040 19.292 1.00 89.62 148 LEU A O 1
ATOM 1148 N N . ARG A 1 149 ? 0.569 1.095 18.882 1.00 88.69 149 ARG A N 1
ATOM 1149 C CA . ARG A 1 149 ? 0.951 1.250 20.293 1.00 88.69 149 ARG A CA 1
ATOM 1150 C C . ARG A 1 149 ? 0.428 2.555 20.890 1.00 88.69 149 ARG A C 1
ATOM 1152 O O . ARG A 1 149 ? -0.017 2.565 22.033 1.00 88.69 149 ARG A O 1
ATOM 1159 N N . ASN A 1 150 ? 0.504 3.644 20.129 1.00 85.69 150 ASN A N 1
ATOM 1160 C CA . ASN A 1 150 ? 0.027 4.944 20.582 1.00 85.69 150 ASN A CA 1
ATOM 1161 C C . ASN A 1 150 ? -1.494 4.932 20.788 1.00 85.69 150 ASN A C 1
ATOM 1163 O O . ASN A 1 150 ? -1.950 5.400 21.821 1.00 85.69 150 ASN A O 1
ATOM 1167 N N . GLN A 1 151 ? -2.250 4.305 19.880 1.00 80.19 151 GLN A N 1
ATOM 1168 C CA . GLN A 1 151 ? -3.699 4.153 20.044 1.00 80.19 151 GLN A CA 1
ATOM 1169 C C . GLN A 1 151 ? -4.087 3.291 21.254 1.00 80.19 151 GLN A C 1
ATOM 1171 O O . GLN A 1 151 ? -5.087 3.564 21.903 1.00 80.19 151 GLN A O 1
ATOM 1176 N N . SER A 1 152 ? -3.304 2.258 21.586 1.00 71.12 152 SER A N 1
ATOM 1177 C CA . SER A 1 152 ? -3.585 1.410 22.756 1.00 71.12 152 SER A CA 1
ATOM 1178 C C . SER A 1 152 ? -3.245 2.062 24.103 1.00 71.12 152 SER A C 1
ATOM 1180 O O . SER A 1 152 ? -3.717 1.598 25.135 1.00 71.12 152 SER A O 1
ATOM 1182 N N . GLY A 1 153 ? -2.392 3.093 24.113 1.00 62.53 153 GLY A N 1
ATOM 1183 C CA . GLY A 1 153 ? -1.904 3.735 25.340 1.00 62.53 153 GLY A CA 1
ATOM 1184 C C . GLY A 1 153 ? -2.770 4.892 25.844 1.00 62.53 153 GLY A C 1
ATOM 1185 O O . GLY A 1 153 ? -2.653 5.270 27.004 1.00 62.53 153 GLY A O 1
ATOM 1186 N N . GLU A 1 154 ? -3.646 5.439 25.000 1.00 55.50 154 GLU A N 1
ATOM 1187 C CA . GLU A 1 154 ? -4.489 6.602 25.323 1.00 55.50 154 GLU A CA 1
ATOM 1188 C C . GLU A 1 154 ? -5.697 6.246 26.217 1.00 55.50 154 GLU A C 1
ATOM 1190 O O . GLU A 1 154 ? -6.346 7.128 26.764 1.00 55.50 154 GLU A O 1
ATOM 1195 N N . SER A 1 155 ? -5.954 4.952 26.456 1.00 51.00 155 SER A N 1
ATOM 1196 C CA . SER A 1 155 ? -6.971 4.471 27.409 1.00 51.00 155 SER A CA 1
ATOM 1197 C C . SER A 1 155 ? -6.471 4.325 28.857 1.00 51.00 155 SER A C 1
ATOM 1199 O O . SER A 1 155 ? -7.225 3.849 29.700 1.00 51.00 155 SER A O 1
ATOM 1201 N N . ALA A 1 156 ? -5.219 4.693 29.164 1.00 52.22 156 ALA A N 1
ATOM 1202 C CA . ALA A 1 156 ? -4.607 4.487 30.485 1.00 52.22 156 ALA A CA 1
ATOM 1203 C C . ALA A 1 156 ? -4.493 5.754 31.359 1.00 52.22 156 ALA A C 1
ATOM 1205 O O . ALA A 1 156 ? -3.838 5.713 32.398 1.00 52.22 156 ALA A O 1
ATOM 1206 N N . THR A 1 157 ? -5.105 6.879 30.972 1.00 47.72 157 THR A N 1
ATOM 1207 C CA . THR A 1 157 ? -5.267 8.028 31.876 1.00 47.72 157 THR A CA 1
ATOM 1208 C C . THR A 1 157 ? -6.674 8.037 32.449 1.00 47.72 157 THR A C 1
ATOM 1210 O O . THR A 1 157 ? -7.642 8.320 31.745 1.00 47.72 157 THR A O 1
ATOM 1213 N N . ASP A 1 158 ? -6.756 7.719 33.738 1.00 46.59 158 ASP A N 1
ATOM 1214 C CA . ASP A 1 158 ? -7.938 7.824 34.583 1.00 46.59 158 ASP A CA 1
ATOM 1215 C C . ASP A 1 158 ? -8.645 9.175 34.406 1.00 46.59 158 ASP A C 1
ATOM 1217 O O . ASP A 1 158 ? -8.194 10.211 34.891 1.00 46.59 158 ASP A O 1
ATOM 1221 N N . THR A 1 159 ? -9.799 9.186 33.745 1.00 46.28 159 THR A N 1
ATOM 1222 C CA . THR A 1 159 ? -10.854 10.165 34.028 1.00 46.28 159 THR A CA 1
ATOM 1223 C C . THR A 1 159 ? -12.193 9.474 33.823 1.00 46.28 159 THR A C 1
ATOM 1225 O O . THR A 1 159 ? -12.640 9.208 32.710 1.00 46.28 159 THR A O 1
ATOM 1228 N N . GLN A 1 160 ? -12.788 9.105 34.952 1.00 47.62 160 GLN A N 1
ATOM 1229 C CA . GLN A 1 160 ? -14.104 8.501 35.058 1.00 47.62 160 GLN A CA 1
ATOM 1230 C C . GLN A 1 160 ? -15.196 9.418 34.481 1.00 47.62 160 GLN A C 1
ATOM 1232 O O . GLN A 1 160 ? -15.128 10.638 34.595 1.00 47.62 160 GLN A O 1
ATOM 1237 N N . ALA A 1 161 ? -16.251 8.766 33.984 1.00 48.59 161 ALA A N 1
ATOM 1238 C CA . ALA A 1 161 ? -17.605 9.283 33.780 1.00 48.59 161 ALA A CA 1
ATOM 1239 C C . ALA A 1 161 ? -17.826 10.282 32.625 1.00 48.59 161 ALA A C 1
ATOM 1241 O O . ALA A 1 161 ? -17.842 11.493 32.816 1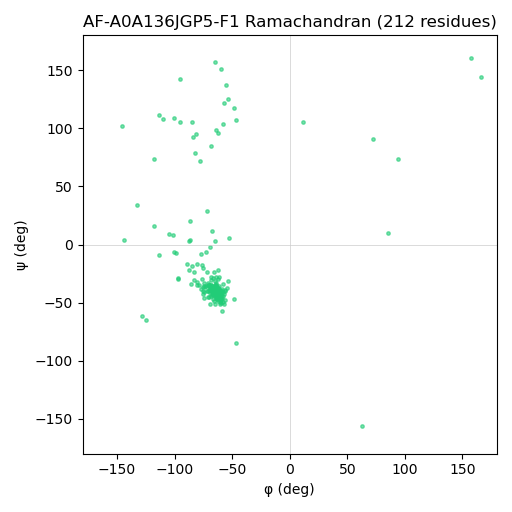.00 48.59 161 ALA A O 1
ATOM 1242 N N . SER A 1 162 ? -18.163 9.762 31.436 1.00 47.16 162 SER A N 1
ATOM 1243 C CA . SER A 1 162 ? -19.461 10.001 30.763 1.00 47.16 162 SER A CA 1
ATOM 1244 C C . SER A 1 162 ? -19.451 9.575 29.280 1.00 47.16 162 SER A C 1
ATOM 1246 O O . SER A 1 162 ? -18.484 9.769 28.556 1.00 47.16 162 SER A O 1
ATOM 1248 N N . SER A 1 163 ? -20.596 9.052 28.823 1.00 46.44 163 SER A N 1
ATOM 1249 C CA . SER A 1 163 ? -20.996 8.789 27.423 1.00 46.44 163 SER A CA 1
ATOM 1250 C C . SER A 1 163 ? -20.747 7.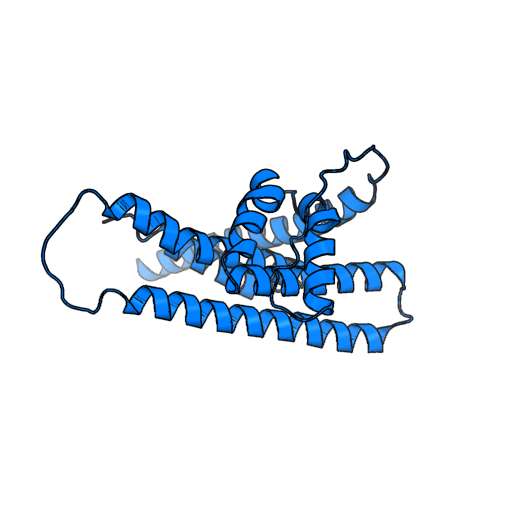383 26.836 1.00 46.44 163 SER A C 1
ATOM 1252 O O . SER A 1 163 ? -19.980 7.162 25.907 1.00 46.44 163 SER A O 1
ATOM 1254 N N . ALA A 1 164 ? -21.571 6.428 27.273 1.00 50.44 164 ALA A N 1
ATOM 1255 C CA . ALA A 1 164 ? -21.746 5.114 26.638 1.00 50.44 164 ALA A CA 1
ATOM 1256 C C . ALA A 1 164 ? -22.411 5.156 25.232 1.00 50.44 164 ALA A C 1
ATOM 1258 O O . ALA A 1 164 ? -22.818 4.125 24.715 1.00 50.44 164 ALA A O 1
ATOM 1259 N N . VAL A 1 165 ? -22.552 6.338 24.614 1.00 49.50 165 VAL A N 1
ATOM 1260 C CA . VAL A 1 165 ? -23.191 6.536 23.292 1.00 49.50 165 VAL A CA 1
ATOM 1261 C C . VAL A 1 165 ? -22.183 7.007 22.225 1.00 49.50 165 VAL A C 1
ATOM 1263 O O . VAL A 1 165 ? -22.499 7.013 21.039 1.00 49.50 165 VAL A O 1
ATOM 1266 N N . ALA A 1 166 ? -20.945 7.351 22.606 1.00 51.16 166 ALA A N 1
ATOM 1267 C CA . ALA A 1 166 ? -19.903 7.805 21.674 1.00 51.16 166 ALA A CA 1
ATOM 1268 C C . ALA A 1 166 ? -18.892 6.710 21.257 1.00 51.16 166 ALA A C 1
ATOM 1270 O O . ALA A 1 166 ? -18.074 6.945 20.366 1.00 51.16 166 ALA A O 1
ATOM 1271 N N . SER A 1 167 ? -18.944 5.514 21.858 1.00 55.41 167 SER A N 1
ATOM 1272 C CA . SER A 1 167 ? -17.926 4.461 21.687 1.00 55.41 167 SER A CA 1
ATOM 1273 C C . SER A 1 167 ? -17.880 3.828 20.290 1.00 55.41 167 SER A C 1
ATOM 1275 O O . SER A 1 167 ? -16.815 3.396 19.847 1.00 55.41 167 SER A O 1
ATOM 1277 N N . ASP A 1 168 ? -18.999 3.798 19.564 1.00 57.81 168 ASP A N 1
ATOM 1278 C CA . ASP A 1 168 ? -19.080 3.071 18.287 1.00 57.81 168 ASP A CA 1
ATOM 1279 C C . ASP A 1 168 ? -18.443 3.831 17.113 1.00 57.81 168 ASP A C 1
ATOM 1281 O O . ASP A 1 168 ? -17.831 3.228 16.226 1.00 57.81 168 ASP A O 1
ATOM 1285 N N . ILE A 1 169 ? -18.546 5.164 17.108 1.00 62.75 169 ILE A N 1
ATOM 1286 C CA . ILE A 1 169 ? -17.995 6.004 16.031 1.00 62.75 169 ILE A CA 1
ATOM 1287 C C . ILE A 1 169 ? -16.468 6.098 16.156 1.00 62.75 169 ILE A C 1
ATOM 1289 O O . ILE A 1 169 ? -15.755 6.006 15.151 1.00 62.75 169 ILE A O 1
ATOM 1293 N N . ASP A 1 170 ? -15.958 6.212 17.383 1.00 62.84 170 ASP A N 1
ATOM 1294 C CA . ASP A 1 170 ? -14.522 6.326 17.649 1.00 62.84 170 ASP A CA 1
ATOM 1295 C C . ASP A 1 170 ? -13.780 5.000 17.388 1.00 62.84 170 ASP A C 1
ATOM 1297 O O . ASP A 1 170 ? -12.744 4.960 16.711 1.00 62.84 170 ASP A O 1
ATOM 1301 N N . GLY A 1 171 ? -14.396 3.873 17.767 1.00 68.06 171 GLY A N 1
ATOM 1302 C CA . GLY A 1 171 ? -13.867 2.536 17.489 1.00 68.06 171 GLY A CA 1
ATOM 1303 C C . GLY A 1 171 ? -13.732 2.222 15.993 1.00 68.06 171 GLY A C 1
ATOM 1304 O O . GLY A 1 171 ? -12.858 1.447 15.589 1.00 68.06 171 GLY A O 1
ATOM 1305 N N . HIS A 1 172 ? -14.553 2.830 15.132 1.00 73.69 172 HIS A N 1
ATOM 1306 C CA . HIS A 1 172 ? -14.413 2.681 13.681 1.00 73.69 172 HIS A CA 1
ATOM 1307 C C . HIS A 1 172 ? -13.221 3.482 13.135 1.00 73.69 172 HIS A C 1
ATOM 1309 O O . HIS A 1 172 ? -12.457 2.994 12.292 1.00 73.69 172 HIS A O 1
ATOM 1315 N N . GLN A 1 173 ? -13.030 4.702 13.639 1.00 75.06 173 GLN A N 1
ATOM 1316 C CA . GLN A 1 173 ? -11.970 5.608 13.206 1.00 75.06 173 GLN A CA 1
ATOM 1317 C C . GLN A 1 173 ? -10.577 5.146 13.665 1.00 75.06 173 GLN A C 1
ATOM 1319 O O . GLN A 1 173 ? -9.617 5.295 12.905 1.00 75.06 173 GLN A O 1
ATOM 1324 N N . SER A 1 174 ? -10.467 4.511 14.836 1.00 81.00 174 SER A N 1
ATOM 1325 C CA . SER A 1 174 ? -9.220 3.879 15.296 1.00 81.00 174 SER A CA 1
ATOM 1326 C C . SER A 1 174 ? -8.775 2.739 14.363 1.00 81.00 174 SER A C 1
ATOM 1328 O O . SER A 1 174 ? -7.594 2.623 14.020 1.00 81.00 174 SER A O 1
ATOM 1330 N N . ARG A 1 175 ? -9.722 1.935 13.863 1.00 86.50 175 ARG A N 1
ATOM 1331 C CA . ARG A 1 175 ? -9.432 0.708 13.098 1.00 86.50 175 ARG A CA 1
ATOM 1332 C C . ARG A 1 175 ? -9.243 0.926 11.599 1.00 86.50 175 ARG A C 1
ATOM 1334 O O . ARG A 1 175 ? -8.594 0.107 10.945 1.00 86.50 175 ARG A O 1
ATOM 1341 N N . ILE A 1 176 ? -9.764 2.016 11.035 1.00 89.69 176 ILE A N 1
ATOM 1342 C CA . ILE A 1 176 ? -9.705 2.252 9.583 1.00 89.69 176 ILE A CA 1
ATOM 1343 C C . ILE A 1 176 ? -8.267 2.374 9.057 1.00 89.69 176 ILE A C 1
ATOM 1345 O O . ILE A 1 176 ? -7.959 1.879 7.973 1.00 89.69 176 ILE A O 1
ATOM 1349 N N . VAL A 1 177 ? -7.371 2.999 9.825 1.00 92.25 177 VAL A N 1
ATOM 1350 C CA . VAL A 1 177 ? -5.981 3.230 9.412 1.00 92.25 177 VAL A CA 1
ATOM 1351 C C . VAL A 1 177 ? -5.188 1.920 9.349 1.00 92.25 177 VAL A C 1
ATOM 1353 O O . VAL A 1 177 ? -4.630 1.629 8.287 1.00 92.25 177 VAL A O 1
ATOM 1356 N N . PRO A 1 178 ? -5.192 1.070 10.394 1.00 93.19 178 PRO A N 1
ATOM 1357 C CA . PRO A 1 178 ? -4.586 -0.254 10.327 1.00 93.19 178 PRO A CA 1
ATOM 1358 C C . PRO A 1 178 ? -5.141 -1.127 9.200 1.00 93.19 178 PRO A C 1
ATOM 1360 O O . PRO A 1 178 ? -4.366 -1.801 8.527 1.00 93.19 178 PRO A O 1
ATOM 1363 N N . LEU A 1 179 ? -6.454 -1.081 8.940 1.00 92.62 179 LEU A N 1
ATOM 1364 C CA . LEU A 1 179 ? -7.074 -1.846 7.852 1.00 92.62 179 LEU A CA 1
ATOM 1365 C C . LEU A 1 179 ? -6.575 -1.402 6.476 1.00 92.62 179 LEU A C 1
ATOM 1367 O O . LEU A 1 179 ? -6.234 -2.242 5.642 1.00 92.62 179 LEU A O 1
ATOM 1371 N N . ILE A 1 180 ? -6.475 -0.091 6.248 1.00 92.94 180 ILE A N 1
ATOM 1372 C CA . ILE A 1 180 ? -5.880 0.449 5.020 1.00 92.94 180 ILE A CA 1
ATOM 1373 C C . ILE A 1 180 ? -4.426 -0.011 4.886 1.00 92.94 180 ILE A C 1
ATOM 1375 O O . ILE A 1 180 ? -4.023 -0.449 3.808 1.00 92.94 180 ILE A O 1
ATOM 1379 N N . CYS A 1 181 ? -3.644 0.030 5.967 1.00 94.38 181 CYS A N 1
ATOM 1380 C CA . CYS A 1 181 ? -2.266 -0.455 5.946 1.00 94.38 181 CYS A CA 1
ATOM 1381 C C . CYS A 1 181 ? -2.175 -1.955 5.632 1.00 94.38 181 CYS A C 1
ATOM 1383 O O . CYS A 1 181 ? -1.337 -2.333 4.819 1.00 94.38 181 CYS A O 1
ATOM 1385 N N . CYS A 1 182 ? -3.047 -2.799 6.193 1.00 93.56 182 CYS A N 1
ATOM 1386 C CA . CYS A 1 182 ? -3.103 -4.227 5.861 1.00 93.56 182 CYS A CA 1
ATOM 1387 C C . CYS A 1 182 ? -3.335 -4.453 4.362 1.00 93.56 182 CYS A C 1
ATOM 1389 O O . CYS A 1 182 ? -2.663 -5.286 3.761 1.00 93.56 182 CYS A O 1
ATOM 1391 N N . VAL A 1 183 ? -4.236 -3.690 3.737 1.00 92.06 183 VAL A N 1
ATOM 1392 C CA . VAL A 1 183 ? -4.477 -3.775 2.286 1.00 92.06 183 VAL A CA 1
ATOM 1393 C C . VAL A 1 183 ? -3.259 -3.301 1.482 1.00 92.06 183 VAL A C 1
ATOM 1395 O O . VAL A 1 183 ? -2.863 -3.948 0.511 1.00 92.06 183 VAL A O 1
ATOM 1398 N N . LEU A 1 184 ? -2.629 -2.195 1.885 1.00 92.38 184 LEU A N 1
ATOM 1399 C CA . LEU A 1 184 ? -1.429 -1.669 1.223 1.00 92.38 184 LEU A CA 1
ATOM 1400 C C . LEU A 1 184 ? -0.244 -2.639 1.312 1.00 92.38 184 LEU A C 1
ATOM 1402 O O . LEU A 1 184 ? 0.463 -2.846 0.330 1.00 92.38 184 LEU A O 1
ATOM 1406 N N . PHE A 1 185 ? -0.041 -3.277 2.462 1.00 93.50 185 PHE A N 1
ATOM 1407 C CA . PHE A 1 185 ? 1.023 -4.262 2.625 1.00 93.50 185 PHE A CA 1
ATOM 1408 C C . PHE A 1 185 ? 0.698 -5.595 1.953 1.00 93.50 185 PHE A C 1
ATOM 1410 O O . PHE A 1 185 ? 1.576 -6.181 1.330 1.00 93.50 185 PHE A O 1
ATOM 1417 N N . TYR A 1 186 ? -0.561 -6.036 1.980 1.00 90.56 186 TYR A N 1
ATOM 1418 C CA . TYR A 1 186 ? -1.007 -7.190 1.200 1.00 90.56 186 TYR A CA 1
ATOM 1419 C C . TYR A 1 186 ? -0.719 -7.001 -0.293 1.00 90.56 186 TYR A C 1
ATOM 1421 O O . TYR A 1 186 ? -0.173 -7.897 -0.936 1.00 90.56 186 TYR A O 1
ATOM 1429 N N . THR A 1 187 ? -1.062 -5.833 -0.846 1.00 88.75 187 THR A N 1
ATOM 1430 C CA . THR A 1 187 ? -0.808 -5.528 -2.263 1.00 88.75 187 THR A CA 1
ATOM 1431 C C . THR A 1 187 ? 0.684 -5.456 -2.565 1.00 88.75 187 THR A C 1
ATOM 1433 O O . THR A 1 187 ? 1.115 -6.041 -3.552 1.00 88.75 187 THR A O 1
ATOM 1436 N N . PHE A 1 188 ? 1.484 -4.839 -1.694 1.00 90.75 188 PHE A N 1
ATOM 1437 C CA . PHE A 1 188 ? 2.943 -4.823 -1.815 1.00 90.75 188 PHE A CA 1
ATOM 1438 C C . PHE A 1 188 ? 3.541 -6.240 -1.866 1.00 90.75 188 PHE A C 1
ATOM 1440 O O . PHE A 1 188 ? 4.274 -6.570 -2.796 1.00 90.75 188 PHE A O 1
ATOM 1447 N N . GLU A 1 189 ? 3.188 -7.101 -0.912 1.00 88.25 189 GLU A N 1
ATOM 1448 C CA . GLU A 1 189 ? 3.709 -8.473 -0.838 1.00 88.25 189 GLU A CA 1
ATOM 1449 C C . GLU A 1 189 ? 3.204 -9.345 -1.996 1.00 88.25 189 GLU A C 1
ATOM 1451 O O . GLU A 1 189 ? 3.953 -10.152 -2.544 1.00 88.25 189 GLU A O 1
ATOM 1456 N N . SER A 1 190 ? 1.962 -9.133 -2.442 1.00 84.25 190 SER A N 1
ATOM 1457 C CA . SER A 1 190 ? 1.405 -9.816 -3.619 1.00 84.25 190 SER A CA 1
ATOM 1458 C C . SER A 1 190 ? 2.153 -9.446 -4.899 1.00 84.25 190 SER A C 1
ATOM 1460 O O . SER A 1 190 ? 2.391 -10.304 -5.744 1.00 84.25 190 SER A O 1
ATOM 1462 N N . VAL A 1 191 ? 2.551 -8.178 -5.029 1.00 81.31 191 VAL A N 1
ATOM 1463 C CA . VAL A 1 191 ? 3.336 -7.672 -6.161 1.00 81.31 191 VAL A CA 1
ATOM 1464 C C . VAL A 1 191 ? 4.759 -8.256 -6.154 1.00 81.31 191 VAL A C 1
ATOM 1466 O O . VAL A 1 191 ? 5.274 -8.584 -7.221 1.00 81.31 191 VAL A O 1
ATOM 1469 N N . GLN A 1 192 ? 5.360 -8.479 -4.976 1.00 82.44 192 GLN A N 1
ATOM 1470 C CA . GLN A 1 192 ? 6.642 -9.195 -4.846 1.00 82.44 192 GLN A CA 1
ATOM 1471 C C . GLN A 1 192 ? 6.537 -10.720 -5.009 1.00 82.44 192 GLN A C 1
ATOM 1473 O O . GLN A 1 192 ? 7.548 -11.374 -5.246 1.00 82.44 192 GLN A O 1
ATOM 1478 N N . GLY A 1 193 ? 5.337 -11.293 -4.884 1.00 80.12 193 GLY A N 1
ATOM 1479 C CA . GLY A 1 193 ? 5.120 -12.744 -4.890 1.00 80.12 193 GLY A CA 1
ATOM 1480 C C . GLY A 1 193 ? 5.297 -13.422 -3.524 1.00 80.12 193 GLY A C 1
ATOM 1481 O O . GLY A 1 193 ? 5.265 -14.650 -3.444 1.00 80.12 193 GLY A O 1
ATOM 1482 N N . ASN A 1 194 ? 5.428 -12.656 -2.438 1.00 83.62 194 ASN A N 1
ATOM 1483 C CA . ASN A 1 194 ? 5.573 -13.167 -1.073 1.00 83.62 194 ASN A CA 1
ATOM 1484 C C . ASN A 1 194 ? 4.201 -13.522 -0.479 1.00 83.62 194 ASN A C 1
ATOM 1486 O O . ASN A 1 194 ? 3.606 -12.770 0.299 1.00 83.62 194 ASN A O 1
ATOM 1490 N N . VAL A 1 195 ? 3.673 -14.686 -0.861 1.00 84.00 195 VAL A N 1
ATOM 1491 C CA . VAL A 1 195 ? 2.308 -15.102 -0.492 1.00 84.00 195 VAL A CA 1
ATOM 1492 C C . VAL A 1 195 ? 2.128 -15.245 1.023 1.00 84.00 195 VAL A C 1
ATOM 1494 O O . VAL A 1 195 ? 1.073 -14.879 1.542 1.00 84.00 195 VAL A O 1
ATOM 1497 N N . ASP A 1 196 ? 3.137 -15.736 1.746 1.00 88.25 196 ASP A N 1
ATOM 1498 C CA . ASP A 1 196 ? 3.040 -15.946 3.195 1.00 88.25 196 ASP A CA 1
ATOM 1499 C C . ASP A 1 196 ? 2.863 -14.622 3.952 1.00 88.25 196 ASP A C 1
ATOM 1501 O O . ASP A 1 196 ? 1.884 -14.462 4.684 1.00 88.25 196 ASP A O 1
ATOM 1505 N N . SER A 1 197 ? 3.723 -13.632 3.692 1.00 88.50 197 SER A N 1
ATOM 1506 C CA . SER A 1 197 ? 3.606 -12.288 4.274 1.00 88.50 197 SER A CA 1
ATOM 1507 C C . SER A 1 197 ? 2.290 -11.608 3.893 1.00 88.50 197 SER A C 1
ATOM 1509 O O . SER A 1 197 ? 1.646 -10.966 4.726 1.00 88.50 197 SER A O 1
ATOM 1511 N N . ALA A 1 198 ? 1.835 -11.771 2.645 1.00 84.06 198 ALA A N 1
ATOM 1512 C CA . ALA A 1 198 ? 0.541 -11.244 2.217 1.00 84.06 198 ALA A CA 1
ATOM 1513 C C . ALA A 1 198 ? -0.604 -11.834 3.066 1.00 84.06 198 ALA A C 1
ATOM 1515 O O . ALA A 1 198 ? -1.457 -11.103 3.579 1.00 84.06 198 ALA A O 1
ATOM 1516 N N . LEU A 1 199 ? -0.603 -13.151 3.281 1.00 86.69 199 LEU A N 1
ATOM 1517 C CA . LEU A 1 199 ? -1.599 -13.818 4.121 1.00 86.69 199 LEU A CA 1
ATOM 1518 C C . LEU A 1 199 ? -1.531 -13.375 5.587 1.00 86.69 199 LEU A C 1
ATOM 1520 O O . LEU A 1 199 ? -2.579 -13.291 6.233 1.00 86.69 199 LEU A O 1
ATOM 1524 N N . GLU A 1 200 ? -0.346 -13.061 6.111 1.00 91.19 200 GLU A N 1
ATOM 1525 C CA . GLU A 1 200 ? -0.194 -12.497 7.457 1.00 91.19 200 GLU A CA 1
ATOM 1526 C C . GLU A 1 200 ? -0.877 -11.129 7.585 1.00 91.19 200 GLU A C 1
ATOM 1528 O O . GLU A 1 200 ? -1.642 -10.918 8.530 1.00 91.19 200 GLU A O 1
ATOM 1533 N N . HIS A 1 201 ? -0.703 -10.231 6.608 1.00 90.94 201 HIS A N 1
ATOM 1534 C CA . HIS A 1 201 ? -1.395 -8.931 6.596 1.00 90.94 201 HIS A CA 1
ATOM 1535 C C . HIS A 1 201 ? -2.913 -9.078 6.504 1.00 90.94 201 HIS A C 1
ATOM 1537 O O . HIS A 1 201 ? -3.651 -8.352 7.176 1.00 90.94 201 HIS A O 1
ATOM 1543 N N . LEU A 1 202 ? -3.392 -10.047 5.721 1.00 89.31 202 LEU A N 1
ATOM 1544 C CA . LEU A 1 202 ? -4.818 -10.355 5.628 1.00 89.31 202 LEU A CA 1
ATOM 1545 C C . LEU A 1 202 ? -5.368 -10.912 6.951 1.00 89.31 202 LEU A C 1
ATOM 1547 O O . LEU A 1 202 ? -6.453 -10.525 7.391 1.00 89.31 202 LEU A O 1
ATOM 1551 N N . ALA A 1 203 ? -4.625 -11.811 7.600 1.00 87.31 203 ALA A N 1
ATOM 1552 C CA . ALA A 1 203 ? -5.002 -12.372 8.892 1.00 87.31 203 ALA A CA 1
ATOM 1553 C C . ALA A 1 203 ? -5.046 -11.293 9.984 1.00 87.31 203 ALA A C 1
ATOM 1555 O O . ALA A 1 203 ? -6.005 -11.265 10.758 1.00 87.31 203 ALA A O 1
ATOM 1556 N N . ALA A 1 204 ? -4.069 -10.383 9.999 1.00 88.25 204 ALA A N 1
ATOM 1557 C CA . ALA A 1 204 ? -4.049 -9.229 10.892 1.00 88.25 204 ALA A CA 1
ATOM 1558 C C . ALA A 1 204 ? -5.262 -8.314 10.659 1.00 88.25 204 ALA A C 1
ATOM 1560 O O . ALA A 1 204 ? -5.972 -7.986 11.609 1.00 88.25 204 ALA A O 1
ATOM 1561 N N . GLY A 1 205 ? -5.575 -7.982 9.401 1.00 89.56 205 GLY A N 1
ATOM 1562 C CA . GLY A 1 205 ? -6.761 -7.187 9.065 1.00 89.56 205 GLY A CA 1
ATOM 1563 C C . GLY A 1 205 ? -8.064 -7.851 9.523 1.00 89.56 205 GLY A C 1
ATOM 1564 O O . GLY A 1 205 ? -8.942 -7.196 10.084 1.00 89.56 205 GLY A O 1
ATOM 1565 N N . ARG A 1 206 ? -8.171 -9.178 9.374 1.00 87.94 206 ARG A N 1
ATOM 1566 C CA . ARG A 1 206 ? -9.328 -9.937 9.867 1.00 87.94 206 ARG A CA 1
ATOM 1567 C C . ARG A 1 206 ? -9.431 -9.936 11.393 1.00 87.94 206 ARG A C 1
ATOM 1569 O O . ARG A 1 206 ? -10.545 -9.872 11.900 1.00 87.94 206 ARG A O 1
ATOM 1576 N N . ALA A 1 207 ? -8.314 -10.000 12.116 1.00 88.38 207 ALA A N 1
ATOM 1577 C CA . ALA A 1 207 ? -8.319 -9.901 13.577 1.00 88.38 207 ALA A CA 1
ATOM 1578 C C . ALA A 1 207 ? -8.854 -8.535 14.042 1.00 88.38 207 ALA A C 1
ATOM 1580 O O . ALA A 1 207 ? -9.701 -8.477 14.926 1.00 88.38 207 ALA A O 1
ATOM 1581 N N . ILE A 1 208 ? -8.456 -7.449 13.371 1.00 86.56 208 ILE A N 1
ATOM 1582 C CA . ILE A 1 208 ? -8.935 -6.088 13.670 1.00 86.56 208 ILE A CA 1
ATOM 1583 C C . ILE A 1 208 ? -10.452 -5.958 13.451 1.00 86.56 208 ILE A C 1
ATOM 1585 O O . ILE A 1 208 ? -11.130 -5.286 14.224 1.00 86.56 208 ILE A O 1
ATOM 1589 N N . LEU A 1 209 ? -10.999 -6.622 12.427 1.00 85.50 209 LEU A N 1
ATOM 1590 C CA . LEU A 1 209 ? -12.446 -6.664 12.179 1.00 85.50 209 LEU A CA 1
ATOM 1591 C C . LEU A 1 209 ? -13.201 -7.580 13.154 1.00 85.50 209 LEU A C 1
ATOM 1593 O O . LEU A 1 209 ? -14.360 -7.309 13.463 1.00 85.50 209 LEU A O 1
ATOM 1597 N N . GLY A 1 210 ? -12.560 -8.666 13.596 1.00 76.00 210 GLY A N 1
ATOM 1598 C CA . GLY A 1 210 ? -13.142 -9.699 14.455 1.00 76.00 210 GLY A CA 1
ATOM 1599 C C . GLY A 1 210 ? -13.370 -9.266 15.902 1.00 76.00 210 GLY A C 1
ATOM 1600 O O . GLY A 1 210 ? -14.283 -9.789 16.533 1.00 76.00 210 GLY A O 1
ATOM 1601 N N . ASN A 1 211 ? -12.632 -8.267 16.392 1.00 63.06 211 ASN A N 1
ATOM 1602 C CA . ASN A 1 211 ? -12.786 -7.678 17.732 1.00 63.06 211 ASN A CA 1
ATOM 1603 C C . ASN A 1 211 ? -14.065 -6.808 17.888 1.00 63.06 211 ASN A C 1
ATOM 1605 O O . ASN A 1 211 ? -14.066 -5.841 18.642 1.00 63.06 211 ASN A O 1
ATOM 1609 N N . ASN A 1 212 ? -15.131 -7.106 17.134 1.00 56.62 212 ASN A N 1
ATOM 1610 C CA . ASN A 1 212 ? -16.451 -6.446 17.157 1.00 56.62 212 ASN A CA 1
ATOM 1611 C C . ASN A 1 212 ? -17.581 -7.406 17.568 1.00 56.62 212 ASN A C 1
ATOM 1613 O O . ASN A 1 212 ? -18.749 -7.160 17.275 1.00 56.62 212 ASN A O 1
ATOM 1617 N N . LYS A 1 213 ? -17.233 -8.550 18.154 1.00 43.69 213 LYS A N 1
ATOM 1618 C CA . LYS A 1 213 ? -18.191 -9.493 18.728 1.00 43.69 213 LYS A CA 1
ATOM 1619 C C . LYS A 1 213 ? -17.916 -9.601 20.217 1.00 43.69 213 LYS A C 1
ATOM 1621 O O . LYS A 1 213 ? -17.354 -10.606 20.621 1.00 43.69 213 LYS A O 1
ATOM 1626 N N . ASP A 1 214 ? -18.282 -8.573 20.965 1.00 39.09 214 ASP A N 1
ATOM 1627 C CA . ASP A 1 214 ? -18.576 -8.662 22.395 1.00 39.09 214 ASP A CA 1
ATOM 1628 C C . ASP A 1 214 ? -19.766 -7.739 22.675 1.00 39.09 214 ASP A C 1
ATOM 1630 O O . ASP A 1 214 ? -19.714 -6.576 22.209 1.00 39.09 214 ASP A O 1
#

pLDDT: mean 70.15, std 19.58, range [31.78, 95.44]

Radius of gyration: 19.73 Å; Cα contacts (8 Å, |Δi|>4): 144; ch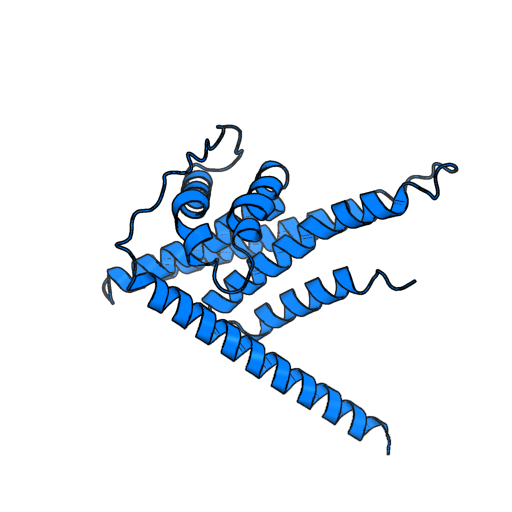ains: 1; bounding box: 46×60×60 Å

Secondary structure (DSSP, 8-state):
--HHHHHHHHHHHHHHHHHHHHHHHHHHHHHHHHHTT-TTS----------S---S-HHHHHHHHHIIIIIHHHS-SSS-HHIIIIIIHHHHHH-HHHHHHHHHHHHHHHHHHHHHHHGGGGHHHHHHHHHHHHHHHHHHHHHHHHHHHHHHHTT-S------TTSHHHHHHHHHHHHHHHHHHHHHHHHHHT-HHHHHHHHHHHHHHHHTT--

Organism: NCBI:txid196109

Sequence (214 aa):
MTATHEKARRRGARARAQAAATAIGSTLQCAIAQAVSSASASRSFRSYAISYRVSGNQADRQLLHYFCVWLASEISGFLPSNFWTRMVLQRAQHELVVRQALVALSSLHRQMHTARSEGAACVNKQINASSESGAAYHRAMRSLRRYLRNQSGESATDTQASSAVASDIDGHQSRIVPLICCVLFYTFESVQGNVDSALEHLAAGRAILGNNKD

Solvent-accessible surface area (backbone atoms only — not comparable to full-atom values): 12119 Å² total; per-residue (Å²): 133,62,72,65,58,52,54,49,53,53,50,53,51,48,52,52,51,46,52,48,50,51,48,49,32,52,47,47,55,45,48,45,58,51,55,65,74,61,79,79,74,84,78,84,83,75,84,76,80,76,64,88,81,63,87,70,57,73,66,47,53,52,28,47,48,47,28,72,79,44,46,31,70,58,70,27,72,92,51,62,52,58,48,48,70,41,54,51,51,58,45,32,73,77,32,66,41,46,35,36,35,49,29,15,38,32,42,43,50,52,48,52,53,51,50,69,74,59,52,88,82,44,61,70,62,49,54,53,46,51,52,49,23,50,50,35,39,56,50,16,53,53,41,43,56,52,51,54,51,54,66,67,54,71,80,73,68,92,74,84,87,87,67,96,80,58,59,70,66,53,57,49,62,67,48,51,59,60,42,52,43,23,52,45,49,24,53,42,26,36,73,74,63,40,60,68,65,18,50,51,27,50,51,51,38,48,50,68,63,56,80,73,78,126

Foldseek 3Di:
DPPVVVVVVVVVVVVVVLVVLLVVLVVLVVLLVVVVVPPDDDDDDPPPPPPPPPPDDPLLVVLVVCQQPPVLVSSCPPPPSCVRNPVLVVCLSPAVLSSLLSSLLSLLVVLVVCCVVPDPPPPVVSVVSVVVSVVSNVVSVVSVVVLLVVVVCVVPDDDDDDDPPPPPVVLVVSLSSLLSSLVSQLSSCSSVVVSVSSVVSVVVNVVSVVVPPD